Protein AF-0000000081622522 (afdb_homodimer)

Nearest PDB structures (foldseek):
  2bnl-assembly2_C  TM=1.756E-01  e=3.229E+00  Bacillus subtilis

Structure (mmCIF, N/CA/C/O backbone):
data_AF-0000000081622522-model_v1
#
loop_
_entity.id
_entity.type
_entity.pdbx_description
1 polymer 'Basic helix-loop-helix transcription factor scleraxis'
#
loop_
_atom_site.group_PDB
_atom_site.id
_atom_site.type_symbol
_atom_site.label_atom_id
_atom_site.label_alt_id
_atom_site.label_comp_id
_atom_site.label_asym_id
_atom_site.label_entity_id
_atom_site.label_seq_id
_atom_site.pdbx_PDB_ins_code
_atom_site.Cartn_x
_atom_site.Cartn_y
_atom_site.Cartn_z
_atom_site.occupancy
_atom_site.B_iso_or_equiv
_atom_site.auth_seq_id
_atom_site.auth_comp_id
_atom_site.auth_asym_id
_atom_site.aut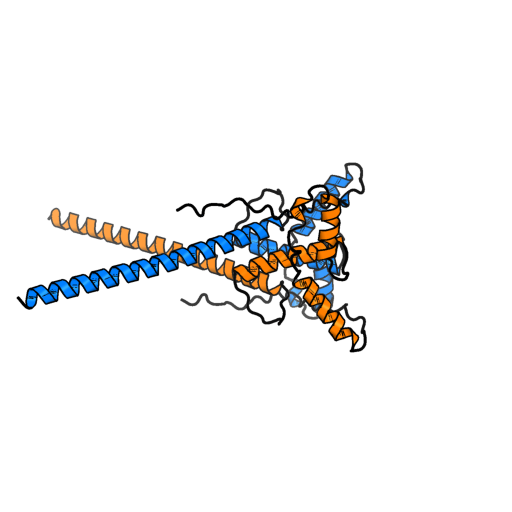h_atom_id
_atom_site.pdbx_PDB_model_num
ATOM 1 N N . MET A 1 1 ? 9.695 68.188 4.008 1 68.06 1 MET A N 1
ATOM 2 C CA . MET A 1 1 ? 9.398 67.5 2.748 1 68.06 1 MET A CA 1
ATOM 3 C C . MET A 1 1 ? 10.039 66.125 2.705 1 68.06 1 MET A C 1
ATOM 5 O O . MET A 1 1 ? 9.43 65.188 2.229 1 68.06 1 MET A O 1
ATOM 9 N N . ASN A 1 2 ? 11.258 65.938 3.355 1 81.62 2 ASN A N 1
ATOM 10 C CA . ASN A 1 2 ? 12.062 64.75 3.266 1 81.62 2 ASN A CA 1
ATOM 11 C C . ASN A 1 2 ? 11.516 63.625 4.168 1 81.62 2 ASN A C 1
ATOM 13 O O . ASN A 1 2 ? 11.586 62.438 3.824 1 81.62 2 ASN A O 1
ATOM 17 N N . THR A 1 3 ? 10.734 64.125 5.164 1 88.62 3 THR A N 1
ATOM 18 C CA . THR A 1 3 ? 10.234 63.125 6.125 1 88.62 3 THR A CA 1
ATOM 19 C C . THR A 1 3 ? 9.023 62.375 5.566 1 88.62 3 THR A C 1
ATOM 21 O O . THR A 1 3 ? 8.867 61.188 5.785 1 88.62 3 THR A O 1
ATOM 24 N N . ARG A 1 4 ? 8.273 63.188 4.875 1 87.88 4 ARG A N 1
ATOM 25 C CA . ARG A 1 4 ? 7.062 62.594 4.305 1 87.88 4 ARG A CA 1
ATOM 26 C C . ARG A 1 4 ? 7.406 61.594 3.201 1 87.88 4 ARG A C 1
ATOM 28 O O . ARG A 1 4 ? 6.758 60.562 3.074 1 87.88 4 ARG A O 1
ATOM 35 N N . LYS A 1 5 ? 8.383 61.906 2.473 1 85.5 5 LYS A N 1
ATOM 36 C CA . LYS A 1 5 ? 8.789 61.031 1.36 1 85.5 5 LYS A CA 1
ATOM 37 C C . LYS A 1 5 ? 9.375 59.719 1.863 1 85.5 5 LYS A C 1
ATOM 39 O O . LYS A 1 5 ? 9.125 58.656 1.279 1 85.5 5 LYS A O 1
ATOM 44 N N . LYS A 1 6 ? 10.016 59.75 3.031 1 87.69 6 LYS A N 1
ATOM 45 C CA . LYS A 1 6 ? 10.633 58.562 3.602 1 87.69 6 LYS A CA 1
ATOM 46 C C . LYS A 1 6 ? 9.578 57.594 4.176 1 87.69 6 LYS A C 1
ATOM 48 O O . LYS A 1 6 ? 9.68 56.375 4.023 1 87.69 6 LYS A O 1
ATOM 53 N N . GLU A 1 7 ? 8.539 58.188 4.711 1 89.25 7 GLU A N 1
ATOM 54 C CA . GLU A 1 7 ? 7.445 57.406 5.289 1 89.25 7 GLU A CA 1
ATOM 55 C C . GLU A 1 7 ? 6.668 56.688 4.207 1 89.25 7 GLU A C 1
ATOM 57 O O . GLU A 1 7 ? 6.289 55.5 4.395 1 89.25 7 GLU A O 1
ATOM 62 N N . GLU A 1 8 ? 6.539 57.344 3.086 1 87.62 8 GLU A N 1
ATOM 63 C CA . GLU A 1 8 ? 5.812 56.75 1.964 1 87.62 8 GLU A CA 1
ATOM 64 C C . GLU A 1 8 ? 6.59 55.594 1.355 1 87.62 8 GLU A C 1
ATOM 66 O O . GLU A 1 8 ? 6.004 54.562 0.984 1 87.62 8 GLU A O 1
ATOM 71 N N . SER A 1 9 ? 7.887 55.75 1.38 1 86.88 9 SER A N 1
ATOM 72 C CA . SER A 1 9 ? 8.75 54.719 0.814 1 86.88 9 SER A CA 1
ATOM 73 C C . SER A 1 9 ? 8.75 53.469 1.683 1 86.88 9 SER A C 1
ATOM 75 O O . SER A 1 9 ? 8.695 52.344 1.168 1 86.88 9 SER A O 1
ATOM 77 N N . ASN A 1 10 ? 8.727 53.719 2.947 1 88 10 ASN A N 1
ATOM 78 C CA . ASN A 1 10 ? 8.711 52.594 3.887 1 88 10 ASN A CA 1
ATOM 79 C C . ASN A 1 10 ? 7.395 51.812 3.828 1 88 10 ASN A C 1
ATOM 81 O O . ASN A 1 10 ? 7.387 50.594 3.904 1 88 10 ASN A O 1
ATOM 85 N N . LYS A 1 11 ? 6.395 52.625 3.678 1 89.62 11 LYS A N 1
ATOM 86 C CA . LYS A 1 11 ? 5.078 52 3.572 1 89.62 11 LYS A CA 1
ATOM 87 C C . LYS A 1 11 ? 4.973 51.156 2.311 1 89.62 11 LYS A C 1
ATOM 89 O O . LYS A 1 11 ? 4.391 50.062 2.336 1 89.62 11 LYS A O 1
ATOM 94 N N . GLN A 1 12 ? 5.535 51.719 1.227 1 88.94 12 GLN A N 1
ATOM 95 C CA . GLN A 1 12 ? 5.512 50.969 -0.041 1 88.94 12 GLN A CA 1
ATOM 96 C C . GLN A 1 12 ? 6.309 49.688 0.05 1 88.94 12 GLN A C 1
ATOM 98 O O . GLN A 1 12 ? 5.891 48.656 -0.483 1 88.94 12 GLN A O 1
ATOM 103 N N . ARG A 1 13 ? 7.395 49.719 0.844 1 89.81 13 ARG A N 1
ATOM 104 C CA . ARG A 1 13 ? 8.227 48.531 1.015 1 89.81 13 ARG A CA 1
ATOM 105 C C . ARG A 1 13 ? 7.535 47.469 1.882 1 89.81 13 ARG A C 1
ATOM 107 O O . ARG A 1 13 ? 7.594 46.281 1.594 1 89.81 13 ARG A O 1
ATOM 114 N N . TYR A 1 14 ? 6.883 48.031 2.869 1 89.44 14 TYR A N 1
ATOM 115 C CA . TYR A 1 14 ? 6.141 47.156 3.764 1 89.44 14 TYR A CA 1
ATOM 116 C C . TYR A 1 14 ? 5.031 46.406 3.016 1 89.44 14 TYR A C 1
ATOM 118 O O . TYR A 1 14 ? 4.844 45.219 3.186 1 89.44 14 TYR A O 1
ATOM 126 N N . GLN A 1 15 ? 4.371 47.219 2.191 1 87.81 15 GLN A N 1
ATOM 127 C CA . GLN A 1 15 ? 3.287 46.656 1.403 1 87.81 15 GLN A CA 1
ATOM 128 C C . GLN A 1 15 ? 3.818 45.656 0.377 1 87.81 15 GLN A C 1
ATOM 130 O O . GLN A 1 15 ? 3.203 44.594 0.137 1 87.81 15 GLN A O 1
ATOM 135 N N . ALA A 1 16 ? 4.945 45.969 -0.149 1 88.75 16 ALA A N 1
ATOM 136 C CA . ALA A 1 16 ? 5.574 45.062 -1.125 1 88.75 16 ALA A CA 1
ATOM 137 C C . ALA A 1 16 ? 6.023 43.781 -0.472 1 88.75 16 ALA A C 1
ATOM 139 O O . ALA A 1 16 ? 5.824 42.688 -1.031 1 88.75 16 ALA A O 1
ATOM 140 N N . ASN A 1 17 ? 6.527 43.875 0.688 1 86.56 17 ASN A N 1
ATOM 141 C CA . ASN A 1 17 ? 6.973 42.688 1.438 1 86.56 17 ASN A CA 1
ATOM 142 C C . ASN A 1 17 ? 5.797 41.844 1.87 1 86.56 17 ASN A C 1
ATOM 144 O O . ASN A 1 17 ? 5.879 40.594 1.836 1 86.56 17 ASN A O 1
ATOM 148 N N . ALA A 1 18 ? 4.734 42.562 2.211 1 88.12 18 ALA A N 1
ATOM 149 C CA . ALA A 1 18 ? 3.516 41.875 2.615 1 88.12 18 ALA A CA 1
ATOM 150 C C . ALA A 1 18 ? 2.918 41.094 1.447 1 88.12 18 ALA A C 1
ATOM 152 O O . ALA A 1 18 ? 2.473 39.938 1.615 1 88.12 18 ALA A O 1
ATOM 153 N N . ARG A 1 19 ? 2.926 41.625 0.299 1 85.38 19 ARG A N 1
ATOM 154 C CA . ARG A 1 19 ? 2.408 40.969 -0.902 1 85.38 19 ARG A CA 1
ATOM 155 C C . ARG A 1 19 ? 3.26 39.781 -1.286 1 85.38 19 ARG A C 1
ATOM 157 O O . ARG A 1 19 ? 2.73 38.75 -1.708 1 85.38 19 ARG A O 1
ATOM 164 N N . GLU A 1 20 ? 4.594 39.875 -1.143 1 86.94 20 GLU A N 1
ATOM 165 C CA . GLU A 1 20 ? 5.496 38.781 -1.455 1 86.94 20 GLU A CA 1
ATOM 166 C C . GLU A 1 20 ? 5.305 37.625 -0.486 1 86.94 20 GLU A C 1
ATOM 168 O O . GLU A 1 20 ? 5.324 36.438 -0.893 1 86.94 20 GLU A O 1
ATOM 173 N N . ARG A 1 21 ? 5.121 37.969 0.828 1 86.94 21 ARG A N 1
ATOM 174 C CA . ARG A 1 21 ? 4.871 36.938 1.833 1 86.94 21 ARG A CA 1
ATOM 175 C C . ARG A 1 21 ? 3.564 36.188 1.55 1 86.94 21 ARG A C 1
ATOM 177 O O . ARG A 1 21 ? 3.496 34.969 1.677 1 86.94 21 ARG A O 1
ATOM 184 N N . ASP A 1 22 ? 2.627 36.938 1.185 1 87.31 22 ASP A N 1
ATOM 185 C CA . ASP A 1 22 ? 1.326 36.344 0.857 1 87.31 22 ASP A CA 1
ATOM 186 C C . ASP A 1 22 ? 1.422 35.438 -0.367 1 87.31 22 ASP A C 1
ATOM 188 O O . ASP A 1 22 ? 0.801 34.375 -0.406 1 87.31 22 ASP A O 1
ATOM 192 N N . ARG A 1 23 ? 2.18 35.875 -1.309 1 85.75 23 ARG A N 1
ATOM 193 C CA . ARG A 1 23 ? 2.352 35.062 -2.525 1 85.75 23 ARG A CA 1
ATOM 194 C C . ARG A 1 23 ? 3.061 33.75 -2.23 1 85.75 23 ARG A C 1
ATOM 196 O O . ARG A 1 23 ? 2.664 32.719 -2.734 1 85.75 23 ARG A O 1
ATOM 203 N N . THR A 1 24 ? 4.066 33.875 -1.464 1 87.12 24 THR A N 1
ATOM 204 C CA . THR A 1 24 ? 4.828 32.688 -1.118 1 87.12 24 THR A CA 1
ATOM 205 C C . THR A 1 24 ? 3.977 31.719 -0.308 1 87.12 24 THR A C 1
ATOM 207 O O . THR A 1 24 ? 4.047 30.516 -0.512 1 87.12 24 THR A O 1
ATOM 210 N N . HIS A 1 25 ? 3.215 32.312 0.514 1 87.12 25 HIS A N 1
ATOM 211 C CA . HIS A 1 25 ? 2.346 31.5 1.344 1 87.12 25 HIS A CA 1
ATOM 212 C C . HIS A 1 25 ? 1.297 30.781 0.5 1 87.12 25 HIS A C 1
ATOM 214 O O . HIS A 1 25 ? 0.993 29.609 0.743 1 87.12 25 HIS A O 1
ATOM 220 N N . ARG A 1 26 ? 0.783 31.516 -0.362 1 83.19 26 ARG A N 1
ATOM 221 C CA . ARG A 1 26 ? -0.241 30.938 -1.229 1 83.19 26 ARG A CA 1
ATOM 222 C C . ARG A 1 26 ? 0.335 29.828 -2.09 1 83.19 26 ARG A C 1
ATOM 224 O O . ARG A 1 26 ? -0.311 28.797 -2.293 1 83.19 26 ARG A O 1
ATOM 231 N N . PHE A 1 27 ? 1.473 30.078 -2.537 1 85.94 27 PHE A N 1
ATOM 232 C CA . PHE A 1 27 ? 2.131 29.078 -3.369 1 85.94 27 PHE A CA 1
ATOM 233 C C . PHE A 1 27 ? 2.424 27.812 -2.568 1 85.94 27 PHE A C 1
ATOM 235 O O . PHE A 1 27 ? 2.23 26.703 -3.062 1 85.94 27 PHE A O 1
ATOM 242 N N . THR A 1 28 ? 2.828 27.984 -1.397 1 85.69 28 THR A N 1
ATOM 243 C CA . THR A 1 28 ? 3.139 26.844 -0.536 1 85.69 28 THR A CA 1
ATOM 244 C C . THR A 1 28 ? 1.874 26.062 -0.196 1 85.69 28 THR A C 1
ATOM 246 O O . THR A 1 28 ? 1.896 24.828 -0.137 1 85.69 28 THR A O 1
ATOM 249 N N . ILE A 1 29 ? 0.864 26.719 -0.053 1 86 29 ILE A N 1
ATOM 250 C CA . ILE A 1 29 ? -0.41 26.094 0.292 1 86 29 ILE A CA 1
ATOM 251 C C . ILE A 1 29 ? -0.931 25.297 -0.897 1 86 29 ILE A C 1
ATOM 253 O O . ILE A 1 29 ? -1.41 24.172 -0.733 1 86 29 ILE A O 1
ATOM 257 N N . GLN A 1 30 ? -0.798 25.984 -1.969 1 86 30 GLN A N 1
ATOM 258 C CA . GLN A 1 30 ? -1.267 25.312 -3.178 1 86 30 GLN A CA 1
ATOM 259 C C . GLN A 1 30 ? -0.467 24.047 -3.449 1 86 30 GLN A C 1
ATOM 261 O O . GLN A 1 30 ? -1.027 23.031 -3.871 1 86 30 GLN A O 1
ATOM 266 N N . GLU A 1 31 ? 0.806 24.109 -3.326 1 82.69 31 GLU A N 1
ATOM 267 C CA . GLU A 1 31 ? 1.666 22.938 -3.512 1 82.69 31 GLU A CA 1
ATOM 268 C C . GLU A 1 31 ? 1.317 21.828 -2.518 1 82.69 31 GLU A C 1
ATOM 270 O O . GLU A 1 31 ? 1.269 20.656 -2.881 1 82.69 31 GLU A O 1
ATOM 275 N N . LYS A 1 32 ? 1.122 22.297 -1.357 1 82.81 32 LYS A N 1
ATOM 276 C CA . LYS A 1 32 ? 0.782 21.328 -0.323 1 82.81 32 LYS A CA 1
ATOM 277 C C . LYS A 1 32 ? -0.564 20.672 -0.609 1 82.81 32 LYS A C 1
ATOM 279 O O . LYS A 1 32 ? -0.73 19.469 -0.395 1 82.81 32 LYS A O 1
ATOM 284 N N . GLN A 1 33 ? -1.435 21.531 -1.089 1 82.94 33 GLN A N 1
ATOM 285 C CA . GLN A 1 33 ? -2.756 21 -1.422 1 82.94 33 GLN A CA 1
ATOM 286 C C . GLN A 1 33 ? -2.68 20.016 -2.588 1 82.94 33 GLN A C 1
ATOM 288 O O . GLN A 1 33 ? -3.365 19 -2.59 1 82.94 33 GLN A O 1
ATOM 293 N N . SER A 1 34 ? -1.909 20.359 -3.496 1 83.81 34 SER A N 1
ATOM 294 C CA . SER A 1 34 ? -1.721 19.5 -4.652 1 83.81 34 SER A CA 1
ATOM 295 C C . SER A 1 34 ? -1.076 18.172 -4.25 1 83.81 34 SER A C 1
ATOM 297 O O . SER A 1 34 ? -1.491 17.109 -4.707 1 83.81 34 SER A O 1
ATOM 299 N N . SER A 1 35 ? -0.118 18.266 -3.469 1 80.69 35 SER A N 1
ATOM 300 C CA . SER A 1 35 ? 0.565 17.062 -2.988 1 80.69 35 SER A CA 1
ATOM 301 C C . SER A 1 35 ? -0.382 16.172 -2.203 1 80.69 35 SER A C 1
ATOM 303 O O . SER A 1 35 ? -0.39 14.945 -2.396 1 80.69 35 SER A O 1
ATOM 305 N N . LEU A 1 36 ? -1.108 16.875 -1.378 1 83.38 36 LEU A N 1
ATOM 306 C CA . LEU A 1 36 ? -2.064 16.125 -0.572 1 83.38 36 LEU A CA 1
ATOM 307 C C . LEU A 1 36 ? -3.096 15.438 -1.457 1 83.38 36 LEU A C 1
ATOM 309 O O . LEU A 1 36 ? -3.494 14.297 -1.183 1 83.38 36 LEU A O 1
ATOM 313 N N . CYS A 1 37 ? -3.502 16.172 -2.5 1 85.88 37 CYS A N 1
ATOM 314 C CA . CYS A 1 37 ? -4.477 15.586 -3.414 1 85.88 37 CYS A CA 1
ATOM 315 C C . CYS A 1 37 ? -3.9 14.359 -4.117 1 85.88 37 CYS A C 1
ATOM 317 O O . CYS A 1 37 ? -4.59 13.359 -4.289 1 85.88 37 CYS A O 1
ATOM 319 N N . SER A 1 38 ? -2.717 14.484 -4.43 1 90.75 38 SER A N 1
ATOM 320 C CA . SER A 1 38 ? -2.064 13.367 -5.109 1 90.75 38 SER A CA 1
ATOM 321 C C . SER A 1 38 ? -1.935 12.164 -4.188 1 90.75 38 SER A C 1
ATOM 323 O O . SER A 1 38 ? -2.15 11.023 -4.609 1 90.75 38 SER A O 1
ATOM 325 N N . VAL A 1 39 ? -1.622 12.438 -2.943 1 93.94 39 VAL A N 1
ATOM 326 C CA . VAL A 1 39 ? -1.455 11.359 -1.974 1 93.94 39 VAL A CA 1
ATOM 327 C C . VAL A 1 39 ? -2.801 10.688 -1.711 1 93.94 39 VAL A C 1
ATOM 329 O O . VAL A 1 39 ? -2.889 9.461 -1.659 1 93.94 39 VAL A O 1
ATOM 332 N N . ASN A 1 40 ? -3.826 11.492 -1.634 1 92.88 40 ASN A N 1
ATOM 333 C CA . ASN A 1 40 ? -5.164 10.961 -1.411 1 92.88 40 ASN A CA 1
ATOM 334 C C . ASN A 1 40 ? -5.637 10.125 -2.596 1 92.88 40 ASN A C 1
ATOM 336 O O . ASN A 1 40 ? -6.297 9.094 -2.414 1 92.88 40 ASN A O 1
ATOM 340 N N . THR A 1 41 ? -5.305 10.648 -3.725 1 94.88 41 THR A N 1
ATOM 341 C CA . THR A 1 41 ? -5.625 9.883 -4.926 1 94.88 41 THR A CA 1
ATOM 342 C C . THR A 1 41 ? -4.883 8.547 -4.922 1 94.88 41 THR A C 1
ATOM 344 O O . THR A 1 41 ? -5.453 7.516 -5.289 1 94.88 41 THR A O 1
ATOM 347 N N . ALA A 1 42 ? -3.674 8.656 -4.48 1 95.81 42 ALA A N 1
ATOM 348 C CA . ALA A 1 42 ? -2.875 7.434 -4.434 1 95.81 42 ALA A CA 1
ATOM 349 C C . ALA A 1 42 ? -3.42 6.461 -3.391 1 95.81 42 ALA A C 1
ATOM 351 O O . ALA A 1 42 ? -3.443 5.25 -3.613 1 95.81 42 ALA A O 1
ATOM 352 N N . PHE A 1 43 ? -3.906 6.957 -2.322 1 96.56 43 PHE A N 1
ATOM 353 C CA . PHE A 1 43 ? -4.559 6.129 -1.315 1 96.56 43 PHE A CA 1
ATOM 354 C C . PHE A 1 43 ? -5.816 5.477 -1.88 1 96.56 43 PHE A C 1
ATOM 356 O O . PHE A 1 43 ? -6.07 4.297 -1.646 1 96.56 43 PHE A O 1
ATOM 363 N N . SER A 1 44 ? -6.562 6.242 -2.553 1 95.56 44 SER A N 1
ATOM 364 C CA . SER A 1 44 ? -7.797 5.734 -3.137 1 95.56 44 SER A CA 1
ATOM 365 C C . SER A 1 44 ? -7.52 4.617 -4.137 1 95.56 44 SER A C 1
ATOM 367 O O . SER A 1 44 ? -8.211 3.598 -4.148 1 95.56 44 SER A O 1
ATOM 369 N N . ALA A 1 45 ? -6.512 4.82 -4.957 1 94.75 45 ALA A N 1
ATOM 370 C CA . ALA A 1 45 ? -6.117 3.799 -5.926 1 94.75 45 ALA A CA 1
ATOM 371 C C . ALA A 1 45 ? -5.695 2.512 -5.223 1 94.75 45 ALA A C 1
ATOM 373 O O . ALA A 1 45 ? -6.082 1.415 -5.633 1 94.75 45 ALA A O 1
ATOM 374 N N . LEU A 1 46 ? -4.934 2.645 -4.164 1 96.75 46 LEU A N 1
ATOM 375 C CA . LEU A 1 46 ? -4.473 1.485 -3.41 1 96.75 46 LEU A CA 1
ATOM 376 C C . LEU A 1 46 ? -5.645 0.744 -2.779 1 96.75 46 LEU A C 1
ATOM 378 O O . LEU A 1 46 ? -5.672 -0.489 -2.764 1 96.75 46 LEU A O 1
ATOM 382 N N . ARG A 1 47 ? -6.609 1.454 -2.342 1 96.31 47 ARG A N 1
ATOM 383 C CA . ARG A 1 47 ? -7.777 0.888 -1.673 1 96.31 47 ARG A CA 1
ATOM 384 C C . ARG A 1 47 ? -8.586 0.013 -2.627 1 96.31 47 ARG A C 1
ATOM 386 O O . ARG A 1 47 ? -9.195 -0.972 -2.207 1 96.31 47 ARG A O 1
ATOM 393 N N . THR A 1 48 ? -8.586 0.347 -3.805 1 94.81 48 THR A N 1
ATOM 394 C CA . THR A 1 48 ? -9.383 -0.391 -4.777 1 94.81 48 THR A CA 1
ATOM 395 C C . THR A 1 48 ? -8.766 -1.76 -5.055 1 94.81 48 THR A C 1
ATOM 397 O O . THR A 1 48 ? -9.445 -2.662 -5.551 1 94.81 48 THR A O 1
ATOM 400 N N . LEU A 1 49 ? -7.52 -1.971 -4.73 1 95.25 49 LEU A N 1
ATOM 401 C CA . LEU A 1 49 ? -6.809 -3.203 -5.055 1 95.25 49 LEU A CA 1
ATOM 402 C C . LEU A 1 49 ? -6.895 -4.199 -3.904 1 95.25 49 LEU A C 1
ATOM 404 O O . LEU A 1 49 ? -6.59 -5.383 -4.078 1 95.25 49 LEU A O 1
ATOM 408 N N . ILE A 1 50 ? -7.266 -3.734 -2.723 1 95.19 50 ILE A N 1
ATOM 409 C CA . ILE A 1 50 ? -7.285 -4.566 -1.524 1 95.19 50 ILE A CA 1
ATOM 410 C C . ILE A 1 50 ? -8.68 -5.156 -1.328 1 95.19 50 ILE A C 1
ATOM 412 O O . ILE A 1 50 ? -9.656 -4.422 -1.15 1 95.19 50 ILE A O 1
ATOM 416 N N . PRO A 1 51 ? -8.742 -6.438 -1.299 1 93.12 51 PRO A N 1
ATOM 417 C CA . PRO A 1 51 ? -10.047 -7.031 -1.02 1 93.12 51 PRO A CA 1
ATOM 418 C C . PRO A 1 51 ? -10.516 -6.781 0.413 1 93.12 51 PRO A C 1
ATOM 420 O O . PRO A 1 51 ? -9.727 -6.891 1.353 1 93.12 51 PRO A O 1
ATOM 423 N N . THR A 1 52 ? -11.656 -6.359 0.481 1 90.56 52 THR A N 1
ATOM 424 C CA . THR A 1 52 ? -12.234 -6.133 1.8 1 90.56 52 THR A CA 1
ATOM 425 C C . THR A 1 52 ? -13.578 -6.852 1.93 1 90.56 52 THR A C 1
ATOM 427 O O . THR A 1 52 ? -14.219 -7.164 0.925 1 90.56 52 THR A O 1
ATOM 430 N N . GLU A 1 53 ? -13.977 -7.246 3.133 1 84.38 53 GLU A N 1
ATOM 431 C CA . GLU A 1 53 ? -15.266 -7.855 3.438 1 84.38 53 GLU A CA 1
ATOM 432 C C . GLU A 1 53 ? -15.977 -7.109 4.566 1 84.38 53 GLU A C 1
ATOM 434 O O . GLU A 1 53 ? -15.508 -7.113 5.707 1 84.38 53 GLU A O 1
ATOM 439 N N . PRO A 1 54 ? -17.094 -6.406 4.277 1 85.75 54 PRO A N 1
ATOM 440 C CA . PRO A 1 54 ? -17.766 -6.297 2.975 1 85.75 54 PRO A CA 1
ATOM 441 C C . PRO A 1 54 ? -16.953 -5.477 1.971 1 85.75 54 PRO A C 1
ATOM 443 O O . PRO A 1 54 ? -16.062 -4.723 2.363 1 85.75 54 PRO A O 1
ATOM 446 N N . ALA A 1 55 ? -17.297 -5.652 0.697 1 85.75 55 ALA A N 1
ATOM 447 C CA . ALA A 1 55 ? -16.531 -5.059 -0.399 1 85.75 55 ALA A CA 1
ATOM 448 C C . ALA A 1 55 ? -16.578 -3.535 -0.338 1 85.75 55 ALA A C 1
ATOM 450 O O . ALA A 1 55 ? -15.672 -2.859 -0.837 1 85.75 55 ALA A O 1
ATOM 451 N N . ASP A 1 56 ? -17.547 -2.906 0.335 1 87.5 56 ASP A N 1
ATOM 452 C CA . ASP A 1 56 ? -17.703 -1.455 0.365 1 87.5 56 ASP A CA 1
ATOM 453 C C . ASP A 1 56 ? -17.172 -0.869 1.671 1 87.5 56 ASP A C 1
ATOM 455 O O . ASP A 1 56 ? -17.438 0.292 1.99 1 87.5 56 ASP A O 1
ATOM 459 N N . ARG A 1 57 ? -16.438 -1.619 2.326 1 88.69 57 ARG A N 1
ATOM 460 C CA . ARG A 1 57 ? -15.891 -1.146 3.598 1 88.69 57 ARG A CA 1
ATOM 461 C C . ARG A 1 57 ? -14.945 0.028 3.387 1 88.69 57 ARG A C 1
ATOM 463 O O . ARG A 1 57 ? -14.047 -0.037 2.547 1 88.69 57 ARG A O 1
ATOM 470 N N . LYS A 1 58 ? -15.172 1.078 4.105 1 90.75 58 LYS A N 1
ATOM 471 C CA . LYS A 1 58 ? -14.281 2.232 4.062 1 90.75 58 LYS A CA 1
ATOM 472 C C . LYS A 1 58 ? -13.062 2.021 4.953 1 90.75 58 LYS A C 1
ATOM 474 O O . LYS A 1 58 ? -13.188 1.549 6.086 1 90.75 58 LYS A O 1
ATOM 479 N N . LEU A 1 59 ? -11.867 2.32 4.434 1 93.69 5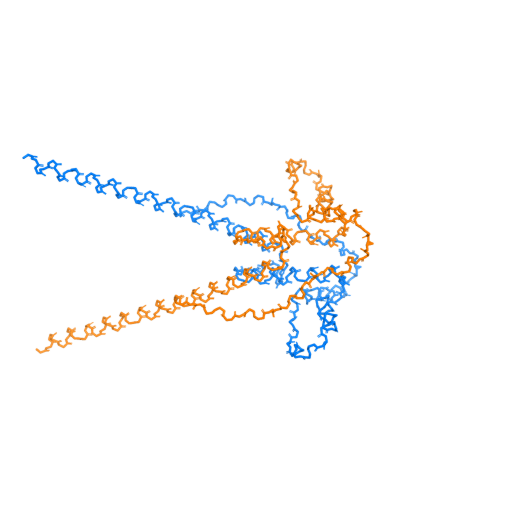9 LEU A N 1
ATOM 480 C CA . LEU A 1 59 ? -10.617 2.131 5.16 1 93.69 59 LEU A CA 1
ATOM 481 C C . LEU A 1 59 ? -9.961 3.471 5.473 1 93.69 59 LEU A C 1
ATOM 483 O O . LEU A 1 59 ? -9.977 4.383 4.645 1 93.69 59 LEU A O 1
ATOM 487 N N . SER A 1 60 ? -9.484 3.566 6.734 1 93.31 60 SER A N 1
ATOM 488 C CA . SER A 1 60 ? -8.633 4.707 7.062 1 93.31 60 SER A CA 1
ATOM 489 C C . SER A 1 60 ? -7.27 4.59 6.387 1 93.31 60 SER A C 1
ATOM 491 O O . SER A 1 60 ? -6.949 3.557 5.797 1 93.31 60 SER A O 1
ATOM 493 N N . LYS A 1 61 ? -6.547 5.742 6.512 1 94.81 61 LYS A N 1
ATOM 494 C CA . LYS A 1 61 ? -5.227 5.742 5.891 1 94.81 61 LYS A CA 1
ATOM 495 C C . LYS A 1 61 ? -4.324 4.676 6.508 1 94.81 61 LYS A C 1
ATOM 497 O O . LYS A 1 61 ? -3.658 3.928 5.789 1 94.81 61 LYS A O 1
ATOM 502 N N . ILE A 1 62 ? -4.336 4.652 7.809 1 94.06 62 ILE A N 1
ATOM 503 C CA . ILE A 1 62 ? -3.486 3.691 8.508 1 94.06 62 ILE A CA 1
ATOM 504 C C . ILE A 1 62 ? -3.975 2.271 8.219 1 94.06 62 ILE A C 1
ATOM 506 O O . ILE A 1 62 ? -3.168 1.354 8.055 1 94.06 62 ILE A O 1
ATOM 510 N N . GLU A 1 63 ? -5.324 2.127 8.219 1 94.69 63 GLU A N 1
ATOM 511 C CA . GLU A 1 63 ? -5.895 0.821 7.898 1 94.69 63 GLU A CA 1
ATOM 512 C C . GLU A 1 63 ? -5.516 0.383 6.488 1 94.69 63 GLU A C 1
ATOM 514 O O . GLU A 1 63 ? -5.184 -0.783 6.262 1 94.69 63 GLU A O 1
ATOM 519 N N . THR A 1 64 ? -5.547 1.292 5.547 1 97.12 64 THR A N 1
ATOM 520 C CA . THR A 1 64 ? -5.188 1.005 4.164 1 97.12 64 THR A CA 1
ATOM 521 C C . THR A 1 64 ? -3.744 0.513 4.07 1 97.12 64 THR A C 1
ATOM 523 O O . THR A 1 64 ? -3.463 -0.482 3.4 1 97.12 64 THR A O 1
ATOM 526 N N . LEU A 1 65 ? -2.889 1.128 4.781 1 97.38 65 LEU A N 1
ATOM 527 C CA . LEU A 1 65 ? -1.471 0.785 4.766 1 97.38 65 LEU A CA 1
ATOM 528 C C . LEU A 1 65 ? -1.237 -0.592 5.379 1 97.38 65 LEU A C 1
ATOM 530 O O . LEU A 1 65 ? -0.504 -1.409 4.816 1 97.38 65 LEU A O 1
ATOM 534 N N . ARG A 1 66 ? -1.844 -0.845 6.461 1 95.38 66 ARG A N 1
ATOM 535 C CA . ARG A 1 66 ? -1.682 -2.109 7.172 1 95.38 66 ARG A CA 1
ATOM 536 C C . ARG A 1 66 ? -2.277 -3.266 6.375 1 95.38 66 ARG A C 1
ATOM 538 O O . ARG A 1 66 ? -1.667 -4.332 6.27 1 95.38 66 ARG A O 1
ATOM 545 N N . LEU A 1 67 ? -3.439 -3.031 5.797 1 96.19 67 LEU A N 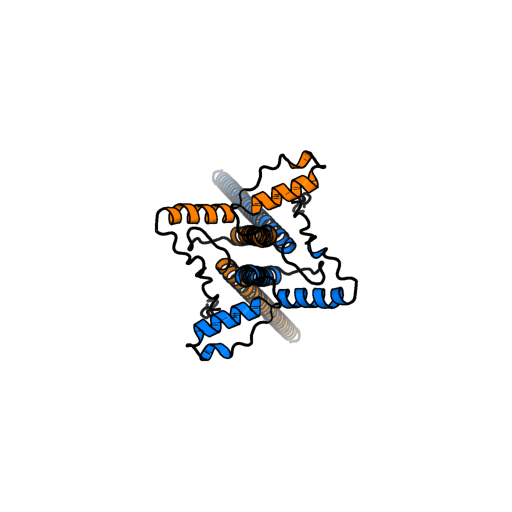1
ATOM 546 C CA . LEU A 1 67 ? -4.082 -4.062 4.988 1 96.19 67 LEU A CA 1
ATOM 547 C C . LEU A 1 67 ? -3.283 -4.332 3.719 1 96.19 67 LEU A C 1
ATOM 549 O O . LEU A 1 67 ? -3.176 -5.48 3.279 1 96.19 67 LEU A O 1
ATOM 553 N N . ALA A 1 68 ? -2.77 -3.199 3.168 1 97.25 68 ALA A N 1
ATOM 554 C CA . ALA A 1 68 ? -1.939 -3.365 1.978 1 97.25 68 ALA A CA 1
ATOM 555 C C . ALA A 1 68 ? -0.73 -4.25 2.271 1 97.25 68 ALA A C 1
ATOM 557 O O . ALA A 1 68 ? -0.399 -5.141 1.483 1 97.25 68 ALA A O 1
ATOM 558 N N . SER A 1 69 ? -0.093 -3.998 3.4 1 95.75 69 SER A N 1
ATOM 559 C CA . SER A 1 69 ? 1.047 -4.809 3.814 1 95.75 69 SER A CA 1
ATOM 560 C C . SER A 1 69 ? 0.651 -6.273 3.986 1 95.75 69 SER A C 1
ATOM 562 O O . SER A 1 69 ? 1.338 -7.168 3.494 1 95.75 69 SER A O 1
ATOM 564 N N . SER A 1 70 ? -0.458 -6.473 4.621 1 94.94 70 SER A N 1
ATOM 565 C CA . SER A 1 70 ? -0.951 -7.824 4.859 1 94.94 70 SER A CA 1
ATOM 566 C C . SER A 1 70 ? -1.318 -8.516 3.551 1 94.94 70 SER A C 1
ATOM 568 O O . SER A 1 70 ? -1.061 -9.711 3.381 1 94.94 70 SER A O 1
ATOM 570 N N . TYR A 1 71 ? -1.886 -7.77 2.674 1 96.06 71 TYR A N 1
ATOM 571 C CA . TYR A 1 71 ? -2.305 -8.32 1.391 1 96.06 71 TYR A CA 1
ATOM 572 C C . TYR A 1 71 ? -1.099 -8.703 0.542 1 96.06 71 TYR A C 1
ATOM 574 O O . TYR A 1 71 ? -1.085 -9.766 -0.088 1 96.06 71 TYR A O 1
ATOM 582 N N . ILE A 1 72 ? -0.133 -7.844 0.518 1 96.38 72 ILE A N 1
ATOM 583 C CA . ILE A 1 72 ? 1.086 -8.141 -0.228 1 96.38 72 ILE A CA 1
ATOM 584 C C . ILE A 1 72 ? 1.733 -9.406 0.324 1 96.38 72 ILE A C 1
ATOM 586 O O . ILE A 1 72 ? 2.156 -10.281 -0.438 1 96.38 72 ILE A O 1
ATOM 590 N N . SER A 1 73 ? 1.771 -9.523 1.665 1 94.19 73 SER A N 1
ATOM 591 C CA . SER A 1 73 ? 2.318 -10.719 2.301 1 94.19 73 SER A CA 1
ATOM 592 C C . SER A 1 73 ? 1.515 -11.961 1.927 1 94.19 73 SER A C 1
ATOM 594 O O . SER A 1 73 ? 2.086 -13.031 1.689 1 94.19 73 SER A O 1
ATOM 596 N N . HIS A 1 74 ? 0.256 -11.812 1.848 1 93 74 HIS A N 1
ATOM 597 C CA . HIS A 1 74 ? -0.626 -12.914 1.478 1 93 74 HIS A CA 1
ATOM 598 C C . HIS A 1 74 ? -0.382 -13.352 0.039 1 93 74 HIS A C 1
ATOM 600 O O . HIS A 1 74 ? -0.261 -14.555 -0.235 1 93 74 HIS A O 1
ATOM 606 N N . LEU A 1 75 ? -0.363 -12.375 -0.837 1 94.06 75 LEU A N 1
ATOM 607 C CA . LEU A 1 75 ? -0.108 -12.68 -2.24 1 94.06 75 LEU A CA 1
ATOM 608 C C . LEU A 1 75 ? 1.233 -13.383 -2.408 1 94.06 75 LEU A C 1
ATOM 610 O O . LEU A 1 75 ? 1.354 -14.312 -3.211 1 94.06 75 LEU A O 1
ATOM 614 N N . GLY A 1 76 ? 2.191 -12.906 -1.65 1 93.06 76 GLY A N 1
ATOM 615 C CA . GLY A 1 76 ? 3.492 -13.555 -1.669 1 93.06 76 GLY A CA 1
ATOM 616 C C . GLY A 1 76 ? 3.441 -15 -1.218 1 93.06 76 GLY A C 1
ATOM 617 O O . GLY A 1 76 ? 4.07 -15.867 -1.827 1 93.06 76 GLY A O 1
ATOM 618 N N . ALA A 1 77 ? 2.703 -15.195 -0.216 1 90.69 77 ALA A N 1
ATOM 619 C CA . ALA A 1 77 ? 2.562 -16.547 0.296 1 90.69 77 ALA A CA 1
ATOM 620 C C . ALA A 1 77 ? 1.892 -17.453 -0.733 1 90.69 77 ALA A C 1
ATOM 622 O O . ALA A 1 77 ? 2.311 -18.609 -0.928 1 90.69 77 ALA A O 1
ATOM 623 N N . VAL A 1 78 ? 0.867 -16.984 -1.344 1 92.75 78 VAL A N 1
ATOM 624 C CA . VAL A 1 78 ? 0.138 -17.75 -2.352 1 92.75 78 VAL A CA 1
ATOM 625 C C . VAL A 1 78 ? 1.067 -18.094 -3.514 1 92.75 78 VAL A C 1
ATOM 627 O O . VAL A 1 78 ? 0.995 -19.188 -4.074 1 92.75 78 VAL A O 1
ATOM 630 N N . LEU A 1 79 ? 1.93 -17.188 -3.857 1 90.88 79 LEU A N 1
ATOM 631 C CA . LEU A 1 79 ? 2.834 -17.375 -4.984 1 90.88 79 LEU A CA 1
ATOM 632 C C . LEU A 1 79 ? 3.889 -18.438 -4.66 1 90.88 79 LEU A C 1
ATOM 634 O O . LEU A 1 79 ? 4.316 -19.188 -5.543 1 90.88 79 LEU A O 1
ATOM 638 N N . VAL A 1 80 ? 4.273 -18.531 -3.406 1 88.56 80 VAL A N 1
ATOM 639 C CA . VAL A 1 80 ? 5.367 -19.406 -3.01 1 88.56 80 VAL A CA 1
ATOM 640 C C . VAL A 1 80 ? 4.824 -20.812 -2.734 1 88.56 80 VAL A C 1
ATOM 642 O O . VAL A 1 80 ? 5.398 -21.812 -3.189 1 88.56 80 VAL A O 1
ATOM 645 N N . VAL A 1 81 ? 3.76 -20.875 -1.997 1 87.69 81 VAL A N 1
ATOM 646 C CA . VAL A 1 81 ? 3.289 -22.172 -1.527 1 87.69 81 VAL A CA 1
ATOM 647 C C . VAL A 1 81 ? 2.111 -22.625 -2.381 1 87.69 81 VAL A C 1
ATOM 649 O O . VAL A 1 81 ? 1.802 -23.828 -2.43 1 87.69 81 VAL A O 1
ATOM 652 N N . GLY A 1 82 ? 1.489 -21.781 -3.111 1 85.62 82 GLY A N 1
ATOM 653 C CA . GLY A 1 82 ? 0.313 -22.109 -3.898 1 85.62 82 GLY A CA 1
ATOM 654 C C . GLY A 1 82 ? -0.985 -21.672 -3.248 1 85.62 82 GLY A C 1
ATOM 655 O O . GLY A 1 82 ? -1 -21.281 -2.078 1 85.62 82 GLY A O 1
ATOM 656 N N . ALA A 1 83 ? -1.99 -21.719 -4.156 1 76.81 83 ALA A N 1
ATOM 657 C CA . ALA A 1 83 ? -3.301 -21.25 -3.703 1 76.81 83 ALA A CA 1
ATOM 658 C C . ALA A 1 83 ? -4.023 -22.344 -2.912 1 76.81 83 ALA A C 1
ATOM 660 O O . ALA A 1 83 ? -5.016 -22.906 -3.379 1 76.81 83 ALA A O 1
ATOM 661 N N . MET A 1 84 ? -3.354 -22.766 -1.811 1 78.81 84 MET A N 1
ATOM 662 C CA . MET A 1 84 ? -3.957 -23.766 -0.923 1 78.81 84 MET A CA 1
ATOM 663 C C . MET A 1 84 ? -4.613 -23.094 0.278 1 78.81 84 MET A C 1
ATOM 665 O O . MET A 1 84 ? -4.637 -21.859 0.369 1 78.81 84 MET A O 1
ATOM 669 N N . ASP A 1 85 ? -5.195 -23.953 1.023 1 79.31 85 ASP A N 1
ATOM 670 C CA . ASP A 1 85 ? -5.82 -23.406 2.223 1 79.31 85 ASP A CA 1
ATOM 671 C C . ASP A 1 85 ? -4.773 -22.812 3.164 1 79.31 85 ASP A C 1
ATOM 673 O O . ASP A 1 85 ? -3.814 -23.5 3.539 1 79.31 85 ASP A O 1
ATOM 677 N N . GLN A 1 86 ? -4.867 -21.625 3.445 1 83.25 86 GLN A N 1
ATOM 678 C CA . GLN A 1 86 ? -4.082 -20.859 4.406 1 83.25 86 GLN A CA 1
ATOM 679 C C . GLN A 1 86 ? -2.609 -20.812 4.004 1 83.25 86 GLN A C 1
ATOM 681 O O . GLN A 1 86 ? -1.736 -21.219 4.777 1 83.25 86 GLN A O 1
ATOM 686 N N . PRO A 1 87 ? -2.295 -20.328 2.938 1 88.69 87 PRO A N 1
ATOM 687 C CA . PRO A 1 87 ? -0.91 -20.266 2.465 1 88.69 87 PRO A CA 1
ATOM 688 C C . PRO A 1 87 ? -0.004 -19.469 3.408 1 88.69 87 PRO A C 1
ATOM 690 O O . PRO A 1 87 ? 1.176 -19.797 3.557 1 88.69 87 PRO A O 1
ATOM 693 N N . CYS A 1 88 ? -0.587 -18.5 4.086 1 89.25 88 CYS A N 1
ATOM 694 C CA . CYS A 1 88 ? 0.206 -17.656 4.969 1 89.25 88 CYS A CA 1
ATOM 695 C C . CYS A 1 88 ? 0.712 -18.438 6.168 1 89.25 88 CYS A C 1
ATOM 697 O O . CYS A 1 88 ? 1.859 -18.281 6.59 1 89.25 88 CYS A O 1
ATOM 699 N N . LEU A 1 89 ? -0.096 -19.25 6.68 1 85.44 89 LEU A N 1
ATOM 700 C CA . LEU A 1 89 ? 0.299 -20.094 7.805 1 85.44 89 LEU A CA 1
ATOM 701 C C . LEU A 1 89 ? 1.361 -21.094 7.383 1 85.44 89 LEU A C 1
ATOM 703 O O . LEU A 1 89 ? 2.311 -21.359 8.133 1 85.44 89 LEU A O 1
ATOM 707 N N . ARG A 1 90 ? 1.159 -21.719 6.254 1 85.81 90 ARG A N 1
ATOM 708 C CA . ARG A 1 90 ? 2.088 -22.719 5.75 1 85.81 90 ARG A CA 1
ATOM 709 C C . ARG A 1 90 ? 3.471 -22.125 5.52 1 85.81 90 ARG A C 1
ATOM 711 O O . ARG A 1 90 ? 4.488 -22.766 5.797 1 85.81 90 ARG A O 1
ATOM 718 N N . LEU A 1 91 ? 3.463 -20.984 4.957 1 86.06 91 LEU A N 1
ATOM 719 C CA . LEU A 1 91 ? 4.73 -20.297 4.723 1 86.06 91 LEU A CA 1
ATOM 720 C C . LEU A 1 91 ? 5.434 -19.984 6.035 1 86.06 91 LEU A C 1
ATOM 722 O O . LEU A 1 91 ? 6.656 -20.125 6.141 1 86.06 91 LEU A O 1
ATOM 726 N N . GLU A 1 92 ? 4.711 -19.516 7 1 82.56 92 GLU A N 1
ATOM 727 C CA . GLU A 1 92 ? 5.27 -19.203 8.312 1 82.56 92 GLU A CA 1
ATOM 728 C C . GLU A 1 92 ? 5.848 -20.453 8.977 1 82.56 92 GLU A C 1
ATOM 730 O O . GLU A 1 92 ? 6.887 -20.391 9.633 1 82.56 92 GLU A O 1
ATOM 735 N N . GLU A 1 93 ? 5.141 -21.516 8.875 1 78.19 93 GLU A N 1
ATOM 736 C CA . GLU A 1 93 ? 5.59 -22.781 9.453 1 78.19 93 GLU A CA 1
ATOM 737 C C . GLU A 1 93 ? 6.867 -23.281 8.781 1 78.19 93 GLU A C 1
ATOM 739 O O . GLU A 1 93 ? 7.754 -23.812 9.445 1 78.19 93 GLU A O 1
ATOM 744 N N . SER A 1 94 ? 6.898 -23.156 7.551 1 77.44 94 SER A N 1
ATOM 745 C CA . SER A 1 94 ? 8.07 -23.594 6.801 1 77.44 94 SER A CA 1
ATOM 746 C C . SER A 1 94 ? 9.297 -22.75 7.16 1 77.44 94 SER A C 1
ATOM 748 O O . SER A 1 94 ? 10.414 -23.25 7.191 1 77.44 94 SER A O 1
ATOM 750 N N . SER A 1 95 ? 9.07 -21.516 7.363 1 70.19 95 SER A N 1
ATOM 751 C CA . SER A 1 95 ? 10.164 -20.625 7.723 1 70.19 95 SER A CA 1
ATOM 752 C C . SER A 1 95 ? 10.656 -20.906 9.141 1 70.19 95 SER A C 1
ATOM 754 O O . SER A 1 95 ? 11.828 -20.672 9.445 1 70.19 95 SER A O 1
ATOM 756 N N . ARG A 1 96 ? 9.711 -21.203 10.008 1 64.44 96 ARG A N 1
ATOM 757 C CA . ARG A 1 96 ? 10.078 -21.516 11.391 1 64.44 96 ARG A CA 1
ATOM 758 C C . ARG A 1 96 ? 10.969 -22.75 11.445 1 64.44 96 ARG A C 1
ATOM 760 O O . ARG A 1 96 ? 11.867 -22.844 12.281 1 64.44 96 ARG A O 1
ATOM 767 N N . VAL A 1 97 ? 10.523 -23.703 10.68 1 57.16 97 VAL A N 1
ATOM 768 C CA . VAL A 1 97 ? 11.336 -24.922 10.641 1 57.16 97 VAL A CA 1
ATOM 769 C C . VAL A 1 97 ? 12.773 -24.562 10.258 1 57.16 97 VAL A C 1
ATOM 771 O O . VAL A 1 97 ? 13.719 -25.109 10.828 1 57.16 97 VAL A O 1
ATOM 774 N N . TYR A 1 98 ? 12.781 -23.688 9.406 1 54.75 98 TYR A N 1
ATOM 775 C CA . TYR A 1 98 ? 14.125 -23.297 9.008 1 54.75 98 TYR A CA 1
ATOM 776 C C . TYR A 1 98 ? 14.766 -22.422 10.07 1 54.75 98 TYR A C 1
ATOM 778 O O . TYR A 1 98 ? 15.992 -22.328 10.156 1 54.75 98 TYR A O 1
ATOM 786 N N . SER A 1 99 ? 13.828 -21.703 10.773 1 57.34 99 SER A N 1
ATOM 787 C CA . SER A 1 99 ? 14.359 -20.859 11.836 1 57.34 99 SER A CA 1
ATOM 788 C C . SER A 1 99 ? 14.438 -21.625 13.156 1 57.34 99 SER A C 1
ATOM 790 O O . SER A 1 99 ? 14.68 -21.031 14.211 1 57.34 99 SER A O 1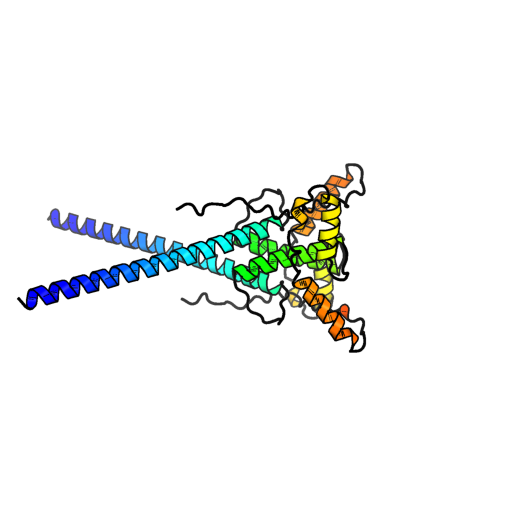
ATOM 792 N N . MET A 1 100 ? 14.031 -22.828 13.242 1 49.72 100 MET A N 1
ATOM 793 C CA . MET A 1 100 ? 14.031 -23.656 14.445 1 49.72 100 MET A CA 1
ATOM 794 C C . MET A 1 100 ? 15.227 -23.312 15.336 1 49.72 100 MET A C 1
ATOM 796 O O . MET A 1 100 ? 15.258 -23.703 16.5 1 49.72 100 MET A O 1
ATOM 800 N N . ASP A 1 101 ? 16.266 -23.094 14.844 1 49.22 101 ASP A N 1
ATOM 801 C CA . ASP A 1 101 ? 17.188 -22.938 15.953 1 49.22 101 ASP A CA 1
ATOM 802 C C . ASP A 1 101 ? 16.719 -21.844 16.906 1 49.22 101 ASP A C 1
ATOM 804 O O . ASP A 1 101 ? 17.312 -21.641 17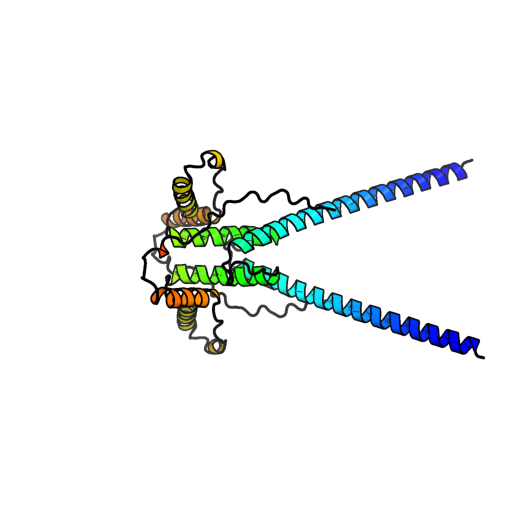.969 1 49.22 101 ASP A O 1
ATOM 808 N N . ASP A 1 102 ? 16.078 -20.828 16.547 1 47.84 102 ASP A N 1
ATOM 809 C CA . ASP A 1 102 ? 15.82 -19.812 17.547 1 47.84 102 ASP A CA 1
ATOM 810 C C . ASP A 1 102 ? 14.461 -20.016 18.219 1 47.84 102 ASP A C 1
ATOM 812 O O . ASP A 1 102 ? 13.422 -19.812 17.594 1 47.84 102 ASP A O 1
ATOM 816 N N . TRP A 1 103 ? 14.266 -20.984 19.062 1 48.25 103 TRP A N 1
ATOM 817 C CA . TRP A 1 103 ? 13.25 -21.391 20.031 1 48.25 103 TRP A CA 1
ATOM 818 C C . TRP A 1 103 ? 12.383 -20.203 20.438 1 48.25 103 TRP A C 1
ATOM 820 O O . TRP A 1 103 ? 11.258 -20.375 20.922 1 48.25 103 TRP A O 1
ATOM 830 N N . ASN A 1 104 ? 12.961 -19.094 20.734 1 47.91 104 ASN A N 1
ATOM 831 C CA . ASN A 1 104 ? 12.289 -18.016 21.438 1 47.91 104 ASN A CA 1
ATOM 832 C C . ASN A 1 104 ? 11.148 -17.422 20.625 1 47.91 104 ASN A C 1
ATOM 834 O O . ASN A 1 104 ? 10.375 -16.609 21.125 1 47.91 104 ASN A O 1
ATOM 838 N N . ASP A 1 105 ? 11.148 -17.547 19.375 1 50 105 ASP A N 1
ATOM 839 C CA . ASP A 1 105 ? 10.195 -16.766 18.578 1 50 105 ASP A CA 1
ATOM 840 C C . ASP A 1 105 ? 8.859 -17.5 18.453 1 50 105 ASP A C 1
ATOM 842 O O . ASP A 1 105 ? 7.984 -17.078 17.703 1 50 105 ASP A O 1
ATOM 846 N N . MET A 1 106 ? 8.805 -18.703 18.875 1 47.03 106 MET A N 1
ATOM 847 C CA . MET A 1 106 ? 7.594 -19.5 18.828 1 47.03 106 MET A CA 1
ATOM 848 C C . MET A 1 106 ? 6.441 -18.797 19.531 1 47.03 106 MET A C 1
ATOM 850 O O . MET A 1 106 ? 5.273 -19.078 19.266 1 47.03 106 MET A O 1
ATOM 854 N N . GLN A 1 107 ? 6.793 -18.125 20.531 1 48.91 107 GLN A N 1
ATOM 855 C CA . GLN A 1 107 ? 5.707 -17.609 21.359 1 48.91 107 GLN A CA 1
ATOM 856 C C . GLN A 1 107 ? 4.859 -16.594 20.594 1 48.91 107 GLN A C 1
ATOM 858 O O . GLN A 1 107 ? 3.922 -16.016 21.141 1 48.91 107 GLN A O 1
ATOM 863 N N . THR A 1 108 ? 5.352 -16.234 19.484 1 55.44 108 THR A N 1
ATOM 864 C CA . THR A 1 108 ? 4.543 -15.148 18.938 1 55.44 108 THR A CA 1
ATOM 865 C C . THR A 1 108 ? 3.291 -15.695 18.25 1 55.44 108 THR A C 1
ATOM 867 O O . THR A 1 108 ? 3.316 -16.781 17.672 1 55.44 108 THR A O 1
ATOM 870 N N . ARG A 1 109 ? 2.189 -15.57 18.906 1 58.47 109 ARG A N 1
ATOM 871 C CA . ARG A 1 109 ? 0.879 -15.938 18.391 1 58.47 109 ARG A CA 1
ATOM 872 C C . ARG A 1 109 ? 0.806 -15.703 16.875 1 58.47 109 ARG A C 1
ATOM 874 O O . ARG A 1 109 ? 1.253 -14.664 16.391 1 58.47 109 ARG A O 1
ATOM 881 N N . PRO A 1 110 ? 0.631 -16.844 16.25 1 61.25 110 PRO A N 1
ATOM 882 C CA . PRO A 1 110 ? 0.515 -16.656 14.797 1 61.25 110 PRO A CA 1
ATOM 883 C C . PRO A 1 110 ? -0.522 -15.609 14.414 1 61.25 110 PRO A C 1
ATOM 885 O O . PRO A 1 110 ? -1.554 -15.484 15.078 1 61.25 110 PRO A O 1
ATOM 888 N N . GLN A 1 111 ? -0.115 -14.625 13.68 1 70.31 111 GLN A N 1
ATOM 889 C CA . GLN A 1 111 ? -1.056 -13.609 13.219 1 70.31 111 GLN A CA 1
ATOM 890 C C . GLN A 1 111 ? -1.996 -14.172 12.156 1 70.31 111 GLN A C 1
ATOM 892 O O . GLN A 1 111 ? -1.552 -14.812 11.203 1 70.31 111 GLN A O 1
ATOM 897 N N . VAL A 1 112 ? -3.234 -14.227 12.484 1 84 112 VAL A N 1
ATOM 898 C CA . VAL A 1 112 ? -4.262 -14.727 11.578 1 84 112 VAL A CA 1
ATOM 899 C C . VAL A 1 112 ? -4.332 -13.836 10.336 1 84 112 VAL A C 1
ATOM 901 O O . VAL A 1 112 ? -4.352 -12.609 10.445 1 84 112 VAL A O 1
ATOM 904 N N . CYS A 1 113 ? -4.195 -14.461 9.242 1 88.12 113 CYS A N 1
ATOM 905 C CA . CYS A 1 113 ? -4.285 -13.711 7.996 1 88.12 113 CYS A CA 1
ATOM 906 C C . CYS A 1 113 ? -5.738 -13.469 7.609 1 88.12 113 CYS A C 1
ATOM 908 O O . CYS A 1 113 ? -6.508 -14.414 7.434 1 88.12 113 CYS A O 1
ATOM 910 N N . THR A 1 114 ? -6.094 -12.234 7.492 1 88 114 THR A N 1
ATOM 911 C CA . THR A 1 114 ? -7.461 -11.836 7.168 1 88 114 THR A CA 1
ATOM 912 C C . THR A 1 114 ? -7.844 -12.305 5.77 1 88 114 THR A C 1
ATOM 914 O O . THR A 1 114 ? -8.992 -12.664 5.52 1 88 114 THR A O 1
ATOM 917 N N . PHE A 1 115 ? -6.953 -12.406 4.938 1 90.81 115 PHE A N 1
ATOM 918 C CA . PHE A 1 115 ? -7.238 -12.773 3.559 1 90.81 115 PHE A CA 1
ATOM 919 C C . PHE A 1 115 ? -7.379 -14.289 3.418 1 90.81 115 PHE A C 1
ATOM 921 O O . PHE A 1 115 ? -8.172 -14.773 2.607 1 90.81 115 PHE A O 1
ATOM 928 N N . CYS A 1 116 ? -6.602 -15 4.168 1 88.31 116 CYS A N 1
ATOM 929 C CA . CYS A 1 116 ? -6.77 -16.453 4.219 1 88.31 116 CYS A CA 1
ATOM 930 C C . CYS A 1 116 ? -8.141 -16.828 4.77 1 88.31 116 CYS A C 1
ATOM 932 O O . CYS A 1 116 ? -8.773 -17.766 4.285 1 88.31 116 CYS A O 1
ATOM 934 N N . LEU A 1 117 ? -8.555 -16.125 5.734 1 86.25 117 LEU A N 1
ATOM 935 C CA . LEU A 1 117 ? -9.859 -16.375 6.344 1 86.25 117 LEU A CA 1
ATOM 936 C C . LEU A 1 117 ? -10.984 -16.094 5.355 1 86.25 117 LEU A C 1
ATOM 938 O O . LEU A 1 117 ? -11.969 -16.828 5.297 1 86.25 117 LEU A O 1
ATOM 942 N N . ALA A 1 118 ? -10.82 -15.039 4.625 1 84.06 118 ALA A N 1
ATOM 943 C CA . ALA A 1 118 ? -11.828 -14.648 3.65 1 84.06 118 ALA A CA 1
ATOM 944 C C . ALA A 1 118 ? -11.969 -15.695 2.547 1 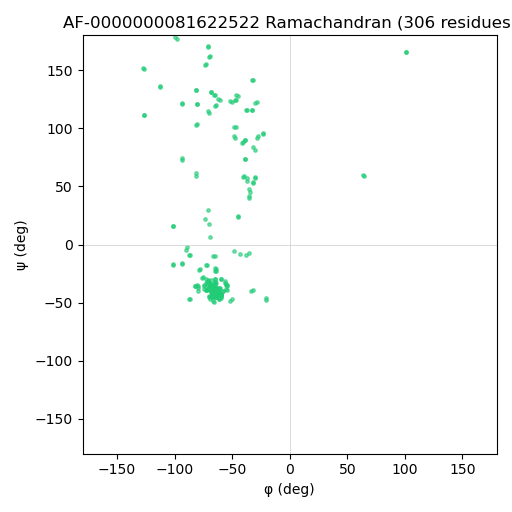84.06 118 ALA A C 1
ATOM 946 O O . ALA A 1 118 ? -13.078 -15.961 2.076 1 84.06 118 ALA A O 1
ATOM 947 N N . THR A 1 119 ? -10.836 -16.219 2.16 1 81.38 119 THR A N 1
ATOM 948 C CA . THR A 1 119 ? -10.844 -17.234 1.106 1 81.38 119 THR A CA 1
ATOM 949 C C . THR A 1 119 ? -11.492 -18.531 1.6 1 81.38 119 THR A C 1
ATOM 951 O O . THR A 1 119 ? -12.188 -19.203 0.842 1 81.38 119 THR A O 1
ATOM 954 N N . HIS A 1 120 ? -11.312 -18.812 2.812 1 80.5 120 HIS A N 1
ATOM 955 C CA . HIS A 1 120 ? -11.875 -20 3.42 1 80.5 120 HIS A CA 1
ATOM 956 C C . HIS A 1 120 ? -13.398 -19.906 3.537 1 80.5 120 HIS A C 1
ATOM 958 O O . HIS A 1 120 ? -14.109 -20.891 3.307 1 80.5 120 HIS A O 1
ATOM 964 N N . LYS A 1 121 ? -13.875 -18.859 3.832 1 75 121 LYS A N 1
ATOM 965 C CA . LYS A 1 121 ? -15.312 -18.625 3.967 1 75 121 LYS A CA 1
ATOM 966 C C . LYS A 1 121 ? -16.016 -18.781 2.623 1 75 121 LYS A C 1
ATOM 968 O O . LYS A 1 121 ? -17.125 -19.328 2.557 1 75 121 LYS A O 1
ATOM 973 N N . LYS A 1 122 ? -15.375 -18.344 1.638 1 69.69 122 LYS A N 1
ATOM 974 C CA . LYS A 1 122 ? -15.969 -18.422 0.305 1 69.69 122 LYS A CA 1
ATOM 975 C C . LYS A 1 122 ? -16.109 -19.859 -0.161 1 69.69 122 LYS A C 1
ATOM 977 O O . LYS A 1 122 ? -17.109 -20.219 -0.784 1 69.69 122 LYS A O 1
ATOM 982 N N . TYR A 1 123 ? -15.133 -20.625 0.155 1 65.19 123 TYR A N 1
ATOM 983 C CA . TYR A 1 123 ? -15.148 -22.016 -0.256 1 65.19 123 TYR A CA 1
ATOM 984 C C . TYR A 1 123 ? -16.172 -22.812 0.556 1 65.19 123 TYR A C 1
ATOM 986 O O . TYR A 1 123 ? -16.781 -23.766 0.047 1 65.19 123 TYR A O 1
ATOM 994 N N . ASN A 1 124 ? -16.359 -22.406 1.675 1 66.25 124 ASN A N 1
ATOM 995 C CA . ASN A 1 124 ? -17.328 -23.109 2.51 1 66.25 124 ASN A CA 1
ATOM 996 C C . ASN A 1 124 ? -18.75 -22.688 2.174 1 66.25 124 ASN A C 1
ATOM 998 O O . ASN A 1 124 ? -19.672 -23.5 2.281 1 66.25 124 ASN A O 1
ATOM 1002 N N . THR A 1 125 ? -18.969 -21.5 1.831 1 62.94 125 THR A N 1
ATOM 1003 C CA . THR A 1 125 ? -20.297 -21.078 1.41 1 62.94 125 THR A CA 1
ATOM 1004 C C . THR A 1 125 ? -20.625 -21.625 0.026 1 62.94 125 THR A C 1
ATOM 1006 O O . THR A 1 125 ? -21.781 -21.938 -0.263 1 62.94 125 THR A O 1
ATOM 1009 N N . ASN A 1 126 ? -19.625 -21.656 -0.927 1 52.56 126 ASN A N 1
ATOM 1010 C CA . ASN A 1 126 ? -19.859 -22.188 -2.264 1 52.56 126 ASN A CA 1
ATOM 1011 C C . ASN A 1 126 ? -20 -23.703 -2.242 1 52.56 126 ASN A C 1
ATOM 1013 O O . ASN A 1 126 ? -20.453 -24.312 -3.211 1 52.56 126 ASN A O 1
ATOM 1017 N N . ASP A 1 127 ? -19.391 -24.438 -1.499 1 49.5 127 ASP A N 1
ATOM 1018 C CA . ASP A 1 127 ? -19.625 -25.891 -1.464 1 49.5 127 ASP A CA 1
ATOM 1019 C C . ASP A 1 127 ? -21.109 -26.188 -1.214 1 49.5 127 ASP A C 1
ATOM 1021 O O . ASP A 1 127 ? -21.578 -27.266 -1.562 1 49.5 127 ASP A O 1
ATOM 1025 N N . ASN A 1 128 ? -21.922 -25.531 -0.48 1 43.94 128 ASN A N 1
ATOM 1026 C CA . ASN A 1 128 ? -23.312 -25.969 -0.562 1 43.94 128 ASN A CA 1
ATOM 1027 C C . ASN A 1 128 ? -23.922 -25.656 -1.922 1 43.94 128 ASN A C 1
ATOM 1029 O O . ASN A 1 128 ? -25.016 -26.125 -2.244 1 43.94 128 ASN A O 1
ATOM 1033 N N . SER A 1 129 ? -23.828 -24.547 -2.615 1 41.91 129 SER A N 1
ATOM 1034 C CA . SER A 1 129 ? -24.312 -24.453 -3.988 1 41.91 129 SER A CA 1
ATOM 1035 C C . SER A 1 129 ? -23.391 -25.188 -4.953 1 41.91 129 SER A C 1
ATOM 1037 O O . SER A 1 129 ? -22.234 -25.453 -4.629 1 41.91 129 SER A O 1
ATOM 1039 N N . GLU A 1 130 ? -23.859 -25.75 -6.297 1 35.31 130 GLU A N 1
ATOM 1040 C CA . GLU A 1 130 ? -23.156 -26.406 -7.395 1 35.31 130 GLU A CA 1
ATOM 1041 C C . GLU A 1 130 ? -21.781 -25.781 -7.609 1 35.31 130 GLU A C 1
ATOM 1043 O O . GLU A 1 130 ? -21.625 -24.562 -7.57 1 35.31 130 GLU A O 1
ATOM 1048 N N . ILE A 1 131 ? -20.766 -26.484 -7.422 1 34 131 ILE A N 1
ATOM 1049 C CA . ILE A 1 131 ? -19.344 -26.297 -7.59 1 34 131 ILE A CA 1
ATOM 1050 C C . ILE A 1 131 ? -19.062 -25.641 -8.945 1 34 131 ILE A C 1
ATOM 1052 O O . ILE A 1 131 ? -18.922 -26.328 -9.953 1 34 131 ILE A O 1
ATOM 1056 N N . LEU A 1 132 ? -19.922 -24.891 -9.617 1 29.41 132 LEU A N 1
ATOM 1057 C CA . LEU A 1 132 ? -19.469 -24.375 -10.906 1 29.41 132 LEU A CA 1
ATOM 1058 C C . LEU A 1 132 ? -18.078 -23.766 -10.789 1 29.41 132 LEU A C 1
ATOM 1060 O O . LEU A 1 132 ? -17.75 -23.141 -9.789 1 29.41 132 LEU A O 1
ATOM 1064 N N . SER A 1 133 ? -17.125 -24.297 -11.648 1 29.75 133 SER A N 1
ATOM 1065 C CA . SER A 1 133 ? -15.758 -24.109 -12.125 1 29.75 133 SER A CA 1
ATOM 1066 C C . SER A 1 133 ? -15.406 -22.641 -12.227 1 29.75 133 SER A C 1
ATOM 1068 O O . SER A 1 133 ? -14.398 -22.281 -12.844 1 29.75 133 SER A O 1
ATOM 1070 N N . ASP A 1 134 ? -16.422 -21.812 -12.016 1 27.23 134 ASP A N 1
ATOM 1071 C CA . ASP A 1 134 ? -16.172 -20.453 -12.516 1 27.23 134 ASP A CA 1
ATOM 1072 C C . ASP A 1 134 ? -15.102 -19.75 -11.68 1 27.23 134 ASP A C 1
ATOM 1074 O O . ASP A 1 134 ? -15.109 -18.531 -11.562 1 27.23 134 ASP A O 1
ATOM 1078 N N . TYR A 1 135 ? -14.508 -20.422 -10.797 1 28.75 135 TYR A N 1
ATOM 1079 C CA . TYR A 1 135 ? -13.508 -19.594 -10.156 1 28.75 135 TYR A CA 1
ATOM 1080 C C . TYR A 1 135 ? -12.656 -18.859 -11.195 1 28.75 135 TYR A C 1
ATOM 1082 O O . TYR A 1 135 ? -11.578 -18.359 -10.875 1 28.75 135 TYR A O 1
ATOM 1090 N N . GLN A 1 136 ? -12.945 -19.25 -12.508 1 28.98 136 GLN A N 1
ATOM 1091 C CA . GLN A 1 136 ? -12.133 -18.469 -13.438 1 28.98 136 GLN A CA 1
ATOM 1092 C C . GLN A 1 136 ? -12.234 -16.984 -13.148 1 28.98 136 GLN A C 1
ATOM 1094 O O . GLN A 1 136 ? -11.406 -16.188 -13.609 1 28.98 136 GLN A O 1
ATOM 1099 N N . SER A 1 137 ? -13.523 -16.531 -12.953 1 29.95 137 SER A N 1
ATOM 1100 C CA . SER A 1 137 ? -13.836 -15.109 -13.102 1 29.95 137 SER A CA 1
ATOM 1101 C C . SER A 1 137 ? -13.25 -14.289 -11.961 1 29.95 137 SER A C 1
ATOM 1103 O O . SER A 1 137 ? -13.859 -14.172 -10.898 1 29.95 137 SER A O 1
ATOM 1105 N N . HIS A 1 138 ? -12.195 -14.672 -11.406 1 28.09 138 HIS A N 1
ATOM 1106 C CA . HIS A 1 138 ? -11.688 -13.578 -10.594 1 28.09 138 HIS A CA 1
ATOM 1107 C C . HIS A 1 138 ? -12.062 -12.227 -11.188 1 28.09 138 HIS A C 1
ATOM 1109 O O . HIS A 1 138 ? -11.672 -11.906 -12.312 1 28.09 138 HIS A O 1
ATOM 1115 N N . ASN A 1 139 ? -13.273 -11.797 -10.93 1 27.62 139 ASN A N 1
ATOM 1116 C CA . ASN A 1 139 ? -13.672 -10.422 -11.227 1 27.62 139 ASN A CA 1
ATOM 1117 C C . ASN A 1 139 ? -12.523 -9.445 -10.992 1 27.62 139 ASN A C 1
ATOM 1119 O O . ASN A 1 139 ? -12.32 -8.977 -9.867 1 27.62 139 ASN A O 1
ATOM 1123 N N . MET A 1 140 ? -11.375 -9.781 -11.336 1 27.69 140 MET A N 1
ATOM 1124 C CA . MET A 1 140 ? -10.469 -8.656 -11.508 1 27.69 140 MET A CA 1
ATOM 1125 C C . MET A 1 140 ? -11.172 -7.488 -12.195 1 27.69 140 MET A C 1
ATOM 1127 O O . MET A 1 140 ? -11.484 -7.559 -13.383 1 27.69 140 MET A O 1
ATOM 1131 N N . THR A 1 141 ? -12.281 -6.973 -11.609 1 27.94 141 THR A N 1
ATOM 1132 C CA . THR A 1 141 ? -12.711 -5.715 -12.211 1 27.94 141 THR A CA 1
ATOM 1133 C C . THR A 1 141 ? -11.547 -5.027 -12.914 1 27.94 141 THR A C 1
ATOM 1135 O O . THR A 1 141 ? -10.469 -4.879 -12.336 1 27.94 141 THR A O 1
ATOM 1138 N N . PRO A 1 142 ? -11.445 -5.258 -14.195 1 27.31 142 PRO A N 1
ATOM 1139 C CA . PRO A 1 142 ? -10.477 -4.43 -14.914 1 27.31 142 PRO A CA 1
ATOM 1140 C C . PRO A 1 142 ? -10.281 -3.057 -14.266 1 27.31 142 PRO A C 1
ATOM 1142 O O . PRO A 1 142 ? -11.258 -2.402 -13.891 1 27.31 142 PRO A O 1
ATOM 1145 N N . TYR A 1 143 ? -9.367 -3.02 -13.438 1 26.98 143 TYR A N 1
ATOM 1146 C CA . TYR A 1 143 ? -9.031 -1.692 -12.93 1 26.98 143 TYR A CA 1
ATOM 1147 C C . TYR A 1 143 ? -9.18 -0.639 -14.023 1 26.98 143 TYR A C 1
ATOM 1149 O O . TYR A 1 143 ? -8.336 -0.53 -14.906 1 26.98 143 TYR A O 1
ATOM 1157 N N . ILE A 1 144 ? -10.359 -0.738 -14.719 1 27.11 144 ILE A N 1
ATOM 1158 C CA . ILE A 1 144 ? -10.547 0.432 -15.57 1 27.11 144 ILE A CA 1
ATOM 1159 C C . ILE A 1 144 ? -10.117 1.69 -14.82 1 27.11 144 ILE A C 1
ATOM 1161 O O . ILE A 1 144 ? -10.641 1.992 -13.75 1 27.11 144 ILE A O 1
ATOM 1165 N N . PHE A 1 145 ? -8.844 1.936 -14.992 1 26.7 145 PHE A N 1
ATOM 1166 C CA . PHE A 1 145 ? -8.508 3.318 -14.672 1 26.7 145 PHE A CA 1
ATOM 1167 C C . PHE A 1 145 ? -9.68 4.242 -15 1 26.7 145 PHE A C 1
ATOM 1169 O O . PHE A 1 145 ? -9.984 4.469 -16.172 1 26.7 145 PHE A O 1
ATOM 1176 N N . VAL A 1 146 ? -10.805 3.902 -14.477 1 28.41 146 VAL A N 1
ATOM 1177 C CA . VAL A 1 146 ? -11.742 4.988 -14.719 1 28.41 146 VAL A CA 1
ATOM 1178 C C . VAL A 1 146 ? -11.086 6.328 -14.383 1 28.41 146 VAL A C 1
ATOM 1180 O O . VAL A 1 146 ? -10.508 6.488 -13.305 1 28.41 146 VAL A O 1
ATOM 1183 N N . PRO A 1 147 ? -10.664 7.008 -15.422 1 28 147 PRO A N 1
ATOM 1184 C CA . PRO A 1 147 ? -10.305 8.398 -15.125 1 28 147 PRO A CA 1
ATOM 1185 C C . PRO A 1 147 ? -11.258 9.047 -14.117 1 28 147 PRO A C 1
ATOM 1187 O O . PRO A 1 147 ? -12.469 9.039 -14.32 1 28 147 PRO A O 1
ATOM 1190 N N . GLY A 1 148 ? -11.086 8.625 -12.891 1 27.62 148 GLY A N 1
ATOM 1191 C CA . GLY A 1 148 ? -11.891 9.367 -11.938 1 27.62 148 GLY A CA 1
ATOM 1192 C C . GLY A 1 148 ? -12.148 10.797 -12.367 1 27.62 148 GLY A C 1
ATOM 1193 O O . GLY A 1 148 ? -11.344 11.391 -13.086 1 27.62 148 GLY A O 1
ATOM 1194 N N . ASN A 1 149 ? -13.406 11.125 -12.484 1 28.92 149 ASN A N 1
ATOM 1195 C CA . ASN A 1 149 ? -13.875 12.5 -12.594 1 28.92 149 ASN A CA 1
ATOM 1196 C C . ASN A 1 149 ? -12.984 13.461 -11.812 1 28.92 149 ASN A C 1
ATOM 1198 O O . ASN A 1 149 ? -12.32 13.062 -10.859 1 28.92 149 ASN A O 1
ATOM 1202 N N . SER A 1 150 ? -12.75 14.656 -12.375 1 29.27 150 SER A N 1
ATOM 1203 C CA . SER A 1 150 ? -12.234 15.945 -11.922 1 29.27 150 SER A CA 1
ATOM 1204 C C . SER A 1 150 ? -12.703 16.266 -10.5 1 29.27 150 SER A C 1
ATOM 1206 O O . SER A 1 150 ? -13.867 16.578 -10.281 1 29.27 150 SER A O 1
ATOM 1208 N N . ALA A 1 151 ? -12.5 15.484 -9.57 1 33.38 151 ALA A N 1
ATOM 1209 C CA . ALA A 1 151 ? -12.773 16.141 -8.297 1 33.38 151 ALA A CA 1
ATOM 1210 C C . ALA A 1 151 ? -12.094 17.5 -8.227 1 33.38 151 ALA A C 1
ATOM 1212 O O . ALA A 1 151 ? -10.867 17.594 -8.273 1 33.38 151 ALA A O 1
ATOM 1213 N N . LYS A 1 152 ? -12.727 18.531 -8.562 1 32.62 152 LYS A N 1
ATOM 1214 C CA . LYS A 1 152 ? -12.422 19.891 -8.117 1 32.62 152 LYS A CA 1
ATOM 1215 C C . LYS A 1 152 ? -12.008 19.906 -6.648 1 32.62 152 LYS A C 1
ATOM 1217 O O . LYS A 1 152 ? -12.727 19.391 -5.789 1 32.62 152 LYS A O 1
ATOM 1222 N N . CYS A 1 153 ? -10.68 19.766 -6.371 1 34.66 153 CYS A N 1
ATOM 1223 C CA . CYS A 1 153 ? -10.242 20.344 -5.102 1 34.66 153 CYS A CA 1
ATOM 1224 C C . CYS A 1 153 ? -11.094 21.547 -4.73 1 34.66 153 CYS A C 1
ATOM 1226 O O . CYS A 1 153 ? -11.008 22.594 -5.371 1 34.66 153 CYS A O 1
ATOM 1228 N N . ILE A 1 154 ? -12.398 21.406 -4.602 1 29.08 154 ILE A N 1
ATOM 1229 C CA . ILE A 1 154 ? -13.102 22.609 -4.156 1 29.08 154 ILE A CA 1
ATOM 1230 C C . ILE A 1 154 ? -12.367 23.219 -2.967 1 29.08 154 ILE A C 1
ATOM 1232 O O . ILE A 1 154 ? -12.055 22.531 -1.995 1 29.08 154 ILE A O 1
ATOM 1236 N N . ASP A 1 155 ? -12.055 24.609 -3.039 1 23.59 155 ASP A N 1
ATOM 1237 C CA . ASP A 1 155 ? -11.961 25.609 -1.983 1 23.59 155 ASP A CA 1
ATOM 1238 C C . ASP A 1 155 ? -13.172 25.547 -1.058 1 23.59 155 ASP A C 1
ATOM 1240 O O . ASP A 1 155 ? -14.305 25.391 -1.517 1 23.59 155 ASP A O 1
ATOM 1244 N N . MET B 1 1 ? -14.922 46.031 49.062 1 68 1 MET B N 1
ATOM 1245 C CA . MET B 1 1 ? -14.508 44.688 49.375 1 68 1 MET B CA 1
ATOM 1246 C C . MET B 1 1 ? -15.031 43.688 48.344 1 68 1 MET B C 1
ATOM 1248 O O . MET B 1 1 ? -14.32 42.781 47.938 1 68 1 MET B O 1
ATOM 1252 N N . ASN B 1 2 ? -16.266 43.938 47.75 1 82.19 2 ASN B N 1
ATOM 1253 C CA . ASN B 1 2 ? -16.953 43 46.844 1 82.19 2 ASN B CA 1
ATOM 1254 C C . ASN B 1 2 ? -16.359 43.031 45.438 1 82.19 2 ASN B C 1
ATOM 1256 O O . ASN B 1 2 ? -16.297 42 44.75 1 82.19 2 ASN B O 1
ATOM 1260 N N . THR B 1 3 ? -15.664 44.188 45.188 1 88.44 3 THR B N 1
ATOM 1261 C CA . THR B 1 3 ? -15.125 44.344 43.844 1 88.44 3 THR B CA 1
ATOM 1262 C C . THR B 1 3 ? -13.828 43.531 43.688 1 88.44 3 THR B C 1
ATOM 1264 O O . THR B 1 3 ? -13.586 42.938 42.625 1 88.44 3 THR B O 1
ATOM 1267 N N . ARG B 1 4 ? -13.094 43.594 44.719 1 88.12 4 ARG B N 1
ATOM 1268 C CA . ARG B 1 4 ? -11.812 42.875 44.688 1 88.12 4 ARG B CA 1
ATOM 1269 C C . ARG B 1 4 ? -12.023 41.375 44.625 1 88.12 4 ARG B C 1
ATOM 1271 O O . ARG B 1 4 ? -11.281 40.656 43.938 1 88.12 4 ARG B O 1
ATOM 1278 N N . LYS B 1 5 ? -13.023 40.938 45.25 1 86.38 5 LYS B N 1
ATOM 1279 C CA . LYS B 1 5 ? -13.305 39.5 45.312 1 86.38 5 LYS B CA 1
ATOM 1280 C C . LYS B 1 5 ? -13.797 39 43.969 1 86.38 5 LYS B C 1
ATOM 1282 O O . LYS B 1 5 ? -13.43 37.875 43.531 1 86.38 5 LYS B O 1
ATOM 1287 N N . LYS B 1 6 ? -14.5 39.844 43.219 1 87.31 6 LYS B N 1
ATOM 1288 C CA . LYS B 1 6 ? -15.047 39.469 41.906 1 87.31 6 LYS B CA 1
ATOM 1289 C C . LYS B 1 6 ? -13.953 39.406 40.875 1 87.31 6 LYS B C 1
ATOM 1291 O O . LYS B 1 6 ? -13.953 38.5 40.031 1 87.31 6 LYS B O 1
ATOM 1296 N N . GLU B 1 7 ? -12.961 40.281 40.969 1 89.44 7 GLU B N 1
ATOM 1297 C CA . GLU B 1 7 ? -11.836 40.312 40.062 1 89.44 7 GLU B CA 1
ATOM 1298 C C . GLU B 1 7 ? -10.953 39.094 40.219 1 89.44 7 GLU B C 1
ATOM 1300 O O . GLU B 1 7 ? -10.477 38.531 39.219 1 89.44 7 GLU B O 1
ATOM 1305 N N . GLU B 1 8 ? -10.828 38.656 41.438 1 87.62 8 GLU B N 1
ATOM 1306 C CA . GLU B 1 8 ? -10 37.5 41.75 1 87.62 8 GLU B CA 1
ATOM 1307 C C . GLU B 1 8 ? -10.641 36.219 41.219 1 87.62 8 GLU B C 1
ATOM 1309 O O . GLU B 1 8 ? -9.953 35.312 40.719 1 87.62 8 GLU B O 1
ATOM 1314 N N . SER B 1 9 ? -11.953 36.219 41.312 1 86.62 9 SER B N 1
ATOM 1315 C CA . SER B 1 9 ? -12.688 35.031 40.844 1 86.62 9 SER B CA 1
ATOM 1316 C C . SER B 1 9 ? -12.625 34.906 39.344 1 86.62 9 SER B C 1
ATOM 1318 O O . SER B 1 9 ? -12.445 33.781 38.812 1 86.62 9 SER B O 1
ATOM 1320 N N . ASN B 1 10 ? -12.688 36.031 38.688 1 87.94 10 ASN B N 1
ATOM 1321 C CA . ASN B 1 10 ? -12.625 36.031 37.219 1 87.94 10 ASN B CA 1
ATOM 1322 C C . ASN B 1 10 ? -11.242 35.594 36.719 1 87.94 10 ASN B C 1
ATOM 1324 O O . ASN B 1 10 ? -11.133 34.875 35.75 1 87.94 10 ASN B O 1
ATOM 1328 N N . LYS B 1 11 ? -10.312 36.094 37.469 1 89.44 11 LYS B N 1
ATOM 1329 C CA . LYS B 1 11 ? -8.945 35.75 37.094 1 89.44 11 LYS B CA 1
ATOM 1330 C C . LYS B 1 11 ? -8.703 34.25 37.281 1 89.44 11 LYS B C 1
ATOM 1332 O O . LYS B 1 11 ? -8.031 33.625 36.469 1 89.44 11 LYS B O 1
ATOM 1337 N N . GLN B 1 12 ? -9.258 33.719 38.375 1 88.81 12 GLN B N 1
ATOM 1338 C CA . GLN B 1 12 ? -9.109 32.312 38.656 1 88.81 12 GLN B CA 1
ATOM 1339 C C . GLN B 1 12 ? -9.797 31.469 37.594 1 88.81 12 GLN B C 1
ATOM 1341 O O . GLN B 1 12 ? -9.266 30.438 37.156 1 88.81 12 GLN B O 1
ATOM 1346 N N . ARG B 1 13 ? -10.914 32 37.062 1 89.69 13 ARG B N 1
ATOM 1347 C CA . ARG B 1 13 ? -11.656 31.281 36.031 1 89.69 13 ARG B CA 1
ATOM 1348 C C . ARG B 1 13 ? -10.914 31.344 34.688 1 89.69 13 ARG B C 1
ATOM 1350 O O . ARG B 1 13 ? -10.852 30.344 33.969 1 89.69 13 ARG B O 1
ATOM 1357 N N . TYR B 1 14 ? -10.359 32.5 34.469 1 89.25 14 TYR B N 1
ATOM 1358 C CA . TYR B 1 14 ? -9.594 32.688 33.25 1 89.25 14 TYR B CA 1
ATOM 1359 C C . TYR B 1 14 ? -8.383 31.75 33.219 1 89.25 14 TYR B C 1
ATOM 1361 O O . TYR B 1 14 ? -8.102 31.125 32.188 1 89.25 14 TYR B O 1
ATOM 1369 N N . GLN B 1 15 ? -7.762 31.719 34.406 1 87.62 15 GLN B N 1
ATOM 1370 C CA . GLN B 1 15 ? -6.594 30.844 34.5 1 87.62 15 GLN B CA 1
ATOM 1371 C C . GLN B 1 15 ? -6.988 29.375 34.406 1 87.62 15 GLN B C 1
ATOM 1373 O O . GLN B 1 15 ? -6.273 28.578 33.781 1 87.62 15 GLN B O 1
ATOM 1378 N N . ALA B 1 16 ? -8.109 29.062 34.938 1 88.81 16 ALA B N 1
ATOM 1379 C CA . ALA B 1 16 ? -8.617 27.688 34.875 1 88.81 16 ALA B CA 1
ATOM 1380 C C . ALA B 1 16 ? -8.984 27.312 33.438 1 88.81 16 ALA B C 1
ATOM 1382 O O . ALA B 1 16 ? -8.672 26.203 32.969 1 88.81 16 ALA B O 1
ATOM 1383 N N . ASN B 1 17 ? -9.555 28.219 32.75 1 86.88 17 ASN B N 1
ATOM 1384 C CA . ASN B 1 17 ? -9.93 28 31.344 1 86.88 17 ASN B CA 1
ATOM 1385 C C . ASN B 1 17 ? -8.711 27.875 30.453 1 86.88 17 ASN B C 1
ATOM 1387 O O . ASN B 1 17 ? -8.688 27.047 29.531 1 86.88 17 ASN B O 1
ATOM 1391 N N . ALA B 1 18 ? -7.719 28.703 30.828 1 88.25 18 ALA B N 1
ATOM 1392 C CA . ALA B 1 18 ? -6.469 28.672 30.062 1 88.25 18 ALA B CA 1
ATOM 1393 C C . ALA B 1 18 ? -5.75 27.328 30.25 1 88.25 18 ALA B C 1
ATOM 1395 O O . ALA B 1 18 ? -5.219 26.766 29.297 1 88.25 18 ALA B O 1
ATOM 1396 N N . ARG B 1 19 ? -5.746 26.797 31.406 1 85.69 19 ARG B N 1
ATOM 1397 C CA . ARG B 1 19 ? -5.117 25.516 31.719 1 85.69 19 ARG B CA 1
ATOM 1398 C C . ARG B 1 19 ? -5.844 24.375 31.016 1 85.69 19 ARG B C 1
ATOM 1400 O O . ARG B 1 19 ? -5.211 23.438 30.516 1 85.69 19 ARG B O 1
ATOM 1407 N N . GLU B 1 20 ? -7.184 24.438 30.969 1 87.19 20 GLU B N 1
ATOM 1408 C CA . GLU B 1 20 ? -7.977 23.406 30.297 1 87.19 20 GLU B CA 1
ATOM 1409 C C . GLU B 1 20 ? -7.73 23.422 28.781 1 87.19 20 GLU B C 1
ATOM 1411 O O . GLU B 1 20 ? -7.633 22.359 28.156 1 87.19 20 GLU B O 1
ATOM 1416 N N . ARG B 1 21 ? -7.652 24.656 28.203 1 87.12 21 ARG B N 1
ATOM 1417 C CA . ARG B 1 21 ? -7.363 24.781 26.781 1 87.12 21 ARG B CA 1
ATOM 1418 C C . ARG B 1 21 ? -5.988 24.203 26.438 1 87.12 21 ARG B C 1
ATOM 1420 O O . ARG B 1 21 ? -5.824 23.531 25.422 1 87.12 21 ARG B O 1
ATOM 1427 N N . ASP B 1 22 ? -5.094 24.484 27.281 1 87.62 22 ASP B N 1
ATOM 1428 C CA . ASP B 1 22 ? -3.736 23.984 27.094 1 87.62 22 ASP B CA 1
ATOM 1429 C C . ASP B 1 22 ? -3.699 22.469 27.188 1 87.62 22 ASP B C 1
ATOM 1431 O O . ASP B 1 22 ? -2.99 21.797 26.422 1 87.62 22 ASP B O 1
ATOM 1435 N N . ARG B 1 23 ? -4.449 21.953 28.078 1 85.88 23 ARG B N 1
ATOM 1436 C CA . ARG B 1 23 ? -4.5 20.5 28.25 1 85.88 23 ARG B CA 1
ATOM 1437 C C . ARG B 1 23 ? -5.113 19.812 27.031 1 85.88 23 ARG B C 1
ATOM 1439 O O . ARG B 1 23 ? -4.609 18.781 26.578 1 85.88 23 ARG B O 1
ATOM 1446 N N . THR B 1 24 ? -6.148 20.406 26.609 1 87.31 24 THR B N 1
ATOM 1447 C CA . THR B 1 24 ? -6.828 19.844 25.453 1 87.31 24 THR B CA 1
ATOM 1448 C C . THR B 1 24 ? -5.938 19.906 24.219 1 87.31 24 THR B C 1
ATOM 1450 O O . THR B 1 24 ? -5.898 18.969 23.422 1 87.31 24 THR B O 1
ATOM 1453 N N . HIS B 1 25 ? -5.254 20.984 24.172 1 87.31 25 HIS B N 1
ATOM 1454 C CA . HIS B 1 25 ? -4.355 21.156 23.031 1 87.31 25 HIS B CA 1
ATOM 1455 C C . HIS B 1 25 ? -3.217 20.141 23.078 1 87.31 25 HIS B C 1
ATOM 1457 O O . HIS B 1 25 ? -2.828 19.609 22.031 1 87.31 25 HIS B O 1
ATOM 1463 N N . ARG B 1 26 ? -2.73 20.016 24.219 1 83.94 26 ARG B N 1
ATOM 1464 C CA . ARG B 1 26 ? -1.627 19.078 24.391 1 83.94 26 ARG B CA 1
ATOM 1465 C C . ARG B 1 26 ? -2.072 17.656 24.078 1 83.94 26 ARG B C 1
ATOM 1467 O O . ARG B 1 26 ? -1.337 16.891 23.438 1 83.94 26 ARG B O 1
ATOM 1474 N N . PHE B 1 27 ? -3.209 17.375 24.5 1 86.19 27 PHE B N 1
ATOM 1475 C CA . PHE B 1 27 ? -3.746 16.031 24.25 1 86.19 27 PHE B CA 1
ATOM 1476 C C . PHE B 1 27 ? -3.969 15.805 22.766 1 86.19 27 PHE B C 1
ATOM 1478 O O . PHE B 1 27 ? -3.666 14.734 22.25 1 86.19 27 PHE B O 1
ATOM 1485 N N . THR B 1 28 ? -4.43 16.766 22.125 1 86 28 THR B N 1
ATOM 1486 C CA . THR B 1 28 ? -4.684 16.656 20.688 1 86 28 THR B CA 1
ATOM 1487 C C . THR B 1 28 ? -3.377 16.531 19.922 1 86 28 THR B C 1
ATOM 1489 O O . THR B 1 28 ? -3.303 15.773 18.938 1 86 28 THR B O 1
ATOM 1492 N N . ILE B 1 29 ? -2.436 17.141 20.359 1 85.94 29 ILE B N 1
ATOM 1493 C CA . ILE B 1 29 ? -1.131 17.109 19.719 1 85.94 29 ILE B CA 1
ATOM 1494 C C . ILE B 1 29 ? -0.502 15.734 19.891 1 85.94 29 ILE B C 1
ATOM 1496 O O . ILE B 1 29 ? 0.055 15.172 18.938 1 85.94 29 ILE B O 1
ATOM 1500 N N . GLN B 1 30 ? -0.641 15.344 21.094 1 86 30 GLN B N 1
ATOM 1501 C CA . GLN B 1 30 ? -0.072 14.031 21.391 1 86 30 GLN B CA 1
ATOM 1502 C C . GLN B 1 30 ? -0.756 12.945 20.578 1 86 30 GLN B C 1
ATOM 1504 O O . GLN B 1 30 ? -0.102 12.016 20.094 1 86 30 GLN B O 1
ATOM 1509 N N . GLU B 1 31 ? -2.049 12.969 20.5 1 83.06 31 GLU B N 1
ATOM 1510 C CA . GLU B 1 31 ? -2.803 12.008 19.703 1 83.06 31 GLU B CA 1
ATOM 1511 C C . GLU B 1 31 ? -2.408 12.078 18.234 1 83.06 31 GLU B C 1
ATOM 1513 O O . GLU B 1 31 ? -2.248 11.047 17.578 1 83.06 31 GLU B O 1
ATOM 1518 N N . LYS B 1 32 ? -2.293 13.273 17.844 1 83.06 32 LYS B N 1
ATOM 1519 C CA . LYS B 1 32 ? -1.917 13.461 16.438 1 83.06 32 LYS B CA 1
ATOM 1520 C C . LYS B 1 32 ? -0.511 12.93 16.172 1 83.06 32 LYS B C 1
ATOM 1522 O O . LYS B 1 32 ? -0.255 12.328 15.133 1 83.06 32 LYS B O 1
ATOM 1527 N N . GLN B 1 33 ? 0.309 13.195 17.172 1 83.19 33 GLN B N 1
ATOM 1528 C CA . GLN B 1 33 ? 1.678 12.711 17.047 1 83.19 33 GLN B CA 1
ATOM 1529 C C . GLN B 1 33 ? 1.724 11.188 17.047 1 83.19 33 GLN B C 1
ATOM 1531 O O . GLN B 1 33 ? 2.486 10.578 16.281 1 83.19 33 GLN B O 1
ATOM 1536 N N . SER B 1 34 ? 0.958 10.656 17.859 1 84.19 34 SER B N 1
ATOM 1537 C CA . SER B 1 34 ? 0.882 9.203 17.938 1 84.19 34 SER B CA 1
ATOM 1538 C C . SER B 1 34 ? 0.328 8.609 16.641 1 84.19 34 SER B C 1
ATOM 1540 O O . SER B 1 34 ? 0.839 7.598 16.156 1 84.19 34 SER B O 1
ATOM 1542 N N . SER B 1 35 ? -0.673 9.18 16.172 1 80.75 35 SER B N 1
ATOM 1543 C CA . SER B 1 35 ? -1.281 8.719 14.93 1 80.75 35 SER B CA 1
ATOM 1544 C C . SER B 1 35 ? -0.297 8.805 13.773 1 80.75 35 SER B C 1
ATOM 1546 O O . SER B 1 35 ? -0.191 7.879 12.969 1 80.75 35 SER B O 1
ATOM 1548 N N . LEU B 1 36 ? 0.343 9.961 13.805 1 83.44 36 LEU B N 1
ATOM 1549 C CA . LEU B 1 36 ? 1.322 10.156 12.742 1 83.44 36 LEU B CA 1
ATOM 1550 C C . LEU B 1 36 ? 2.434 9.117 12.82 1 83.44 36 LEU B C 1
ATOM 1552 O O . LEU B 1 36 ? 2.908 8.625 11.797 1 83.44 36 LEU B O 1
ATOM 1556 N N . CYS B 1 37 ? 2.818 8.844 14.078 1 86.12 37 CYS B N 1
ATOM 1557 C CA . CYS B 1 37 ? 3.867 7.844 14.266 1 86.12 37 CYS B CA 1
ATOM 1558 C C . CYS B 1 37 ? 3.408 6.477 13.773 1 86.12 37 CYS B C 1
ATOM 1560 O O . CYS B 1 37 ? 4.18 5.746 13.148 1 86.12 37 CYS B O 1
ATOM 1562 N N . SER B 1 38 ? 2.232 6.219 14.031 1 90.81 38 SER B N 1
ATOM 1563 C CA . SER B 1 38 ? 1.689 4.938 13.602 1 90.81 38 SER B CA 1
ATOM 1564 C C . SER B 1 38 ? 1.621 4.848 12.078 1 90.81 38 SER B C 1
ATOM 1566 O O . SER B 1 38 ? 1.938 3.805 11.5 1 90.81 38 SER B O 1
ATOM 1568 N N . VAL B 1 39 ? 1.243 5.938 11.477 1 94 39 VAL B N 1
ATOM 1569 C CA . VAL B 1 39 ? 1.125 5.969 10.023 1 94 39 VAL B CA 1
ATOM 1570 C C . VAL B 1 39 ? 2.508 5.832 9.391 1 94 39 VAL B C 1
ATOM 1572 O O . VAL B 1 39 ? 2.684 5.082 8.422 1 94 39 VAL B O 1
ATOM 1575 N N . ASN B 1 40 ? 3.465 6.488 9.984 1 92.94 40 ASN B N 1
ATOM 1576 C CA . ASN B 1 40 ? 4.832 6.41 9.484 1 92.94 40 ASN B CA 1
ATOM 1577 C C . ASN B 1 40 ? 5.406 5.004 9.633 1 92.94 40 ASN B C 1
ATOM 1579 O O . ASN B 1 40 ? 6.133 4.527 8.758 1 92.94 40 ASN B O 1
ATOM 1583 N N . THR B 1 41 ? 5.07 4.465 10.75 1 94.94 41 THR B N 1
ATOM 1584 C CA . THR B 1 41 ? 5.488 3.084 10.961 1 94.94 41 THR B CA 1
ATOM 1585 C C . THR B 1 41 ? 4.855 2.162 9.922 1 94.94 41 THR B C 1
ATOM 1587 O O . THR B 1 41 ? 5.512 1.262 9.398 1 94.94 41 THR B O 1
ATOM 1590 N N . ALA B 1 42 ? 3.623 2.473 9.672 1 95.81 42 ALA B N 1
ATOM 1591 C CA . ALA B 1 42 ? 2.916 1.655 8.688 1 95.81 42 ALA B CA 1
ATOM 1592 C C . ALA B 1 42 ? 3.496 1.858 7.289 1 95.81 42 ALA B C 1
ATOM 1594 O O . ALA B 1 42 ? 3.617 0.905 6.516 1 95.81 42 ALA B O 1
ATOM 1595 N N . PHE B 1 43 ? 3.91 3.023 6.984 1 96.56 43 PHE B N 1
ATOM 1596 C CA . PHE B 1 43 ? 4.59 3.301 5.723 1 96.56 43 PHE B CA 1
ATOM 1597 C C . PHE B 1 43 ? 5.91 2.547 5.641 1 96.56 43 PHE B C 1
ATOM 1599 O O . PHE B 1 43 ? 6.246 1.979 4.602 1 96.56 43 PHE B O 1
ATOM 1606 N N . SER B 1 44 ? 6.617 2.59 6.691 1 95.62 44 SER B N 1
ATOM 1607 C CA . SER B 1 44 ? 7.906 1.909 6.73 1 95.62 44 SER B CA 1
ATOM 1608 C C . SER B 1 44 ? 7.746 0.407 6.523 1 95.62 44 SER B C 1
ATOM 1610 O O . SER B 1 44 ? 8.516 -0.209 5.785 1 95.62 44 SER B O 1
ATOM 1612 N N . ALA B 1 45 ? 6.75 -0.161 7.168 1 94.69 45 ALA B N 1
ATOM 1613 C CA . ALA B 1 45 ? 6.469 -1.586 7.008 1 94.69 45 ALA B CA 1
ATOM 1614 C C . ALA B 1 45 ? 6.117 -1.918 5.562 1 94.69 45 ALA B C 1
ATOM 1616 O O . ALA B 1 45 ? 6.602 -2.91 5.012 1 94.69 45 ALA B O 1
ATOM 1617 N N . LEU B 1 46 ? 5.316 -1.088 4.957 1 96.75 46 LEU B N 1
ATOM 1618 C CA . LEU B 1 46 ? 4.918 -1.297 3.57 1 96.75 46 LEU B CA 1
ATOM 1619 C C . LEU B 1 46 ? 6.121 -1.212 2.639 1 96.75 46 LEU B C 1
ATOM 1621 O O . LEU B 1 46 ? 6.238 -1.996 1.694 1 96.75 46 LEU B O 1
ATOM 1625 N N . ARG B 1 47 ? 7.027 -0.347 2.928 1 96.31 47 ARG B N 1
ATOM 1626 C CA . ARG B 1 47 ? 8.211 -0.123 2.105 1 96.31 47 ARG B CA 1
ATOM 1627 C C . ARG B 1 47 ? 9.109 -1.355 2.092 1 96.31 47 ARG B C 1
ATOM 1629 O O . ARG B 1 47 ? 9.781 -1.631 1.096 1 96.31 47 ARG B O 1
ATOM 1636 N N . THR B 1 48 ? 9.117 -2.039 3.107 1 94.81 48 THR B N 1
ATOM 1637 C CA . THR B 1 48 ? 10 -3.197 3.209 1 94.81 48 THR B CA 1
ATOM 1638 C C . THR B 1 48 ? 9.492 -4.336 2.326 1 94.81 48 THR B C 1
ATOM 1640 O O . THR B 1 48 ? 10.25 -5.246 1.985 1 94.81 48 THR B O 1
ATOM 1643 N N . LEU B 1 49 ? 8.258 -4.316 1.91 1 95.19 49 LEU B N 1
ATOM 1644 C CA . LEU B 1 49 ? 7.648 -5.414 1.162 1 95.19 49 LEU B CA 1
ATOM 1645 C C . LEU B 1 49 ? 7.77 -5.176 -0.34 1 95.19 49 LEU B C 1
ATOM 1647 O O . LEU B 1 49 ? 7.559 -6.094 -1.136 1 95.19 49 LEU B O 1
ATOM 1651 N N . ILE B 1 50 ? 8.062 -3.947 -0.739 1 95.12 50 ILE B N 1
ATOM 1652 C CA . ILE B 1 50 ? 8.102 -3.574 -2.148 1 95.12 50 ILE B CA 1
ATOM 1653 C C . ILE B 1 50 ? 9.531 -3.701 -2.676 1 95.12 50 ILE B C 1
ATOM 1655 O O . ILE B 1 50 ? 10.438 -3.014 -2.201 1 95.12 50 ILE B O 1
ATOM 1659 N N . PRO B 1 51 ? 9.688 -4.508 -3.666 1 93.12 51 PRO B N 1
ATOM 1660 C CA . PRO B 1 51 ? 11.023 -4.582 -4.25 1 93.12 51 PRO B CA 1
ATOM 1661 C C . PRO B 1 51 ? 11.422 -3.303 -4.98 1 93.12 51 PRO B C 1
ATOM 1663 O O . PRO B 1 51 ? 10.609 -2.725 -5.707 1 93.12 51 PRO B O 1
ATOM 1666 N N . THR B 1 52 ? 12.531 -2.889 -4.664 1 90.62 52 THR B N 1
ATOM 1667 C CA . THR B 1 52 ? 13.055 -1.701 -5.332 1 90.62 52 THR B CA 1
ATOM 1668 C C . THR B 1 52 ? 14.438 -1.97 -5.914 1 90.62 52 THR B C 1
ATOM 1670 O O . THR B 1 52 ? 15.133 -2.883 -5.473 1 90.62 52 THR B O 1
ATOM 1673 N N . GLU B 1 53 ? 14.812 -1.286 -6.996 1 84.25 53 GLU B N 1
ATOM 1674 C CA . GLU B 1 53 ? 16.141 -1.354 -7.613 1 84.25 53 GLU B CA 1
ATOM 1675 C C . GLU B 1 53 ? 16.75 0.037 -7.766 1 84.25 53 GLU B C 1
ATOM 1677 O O . GLU B 1 53 ? 16.25 0.858 -8.539 1 84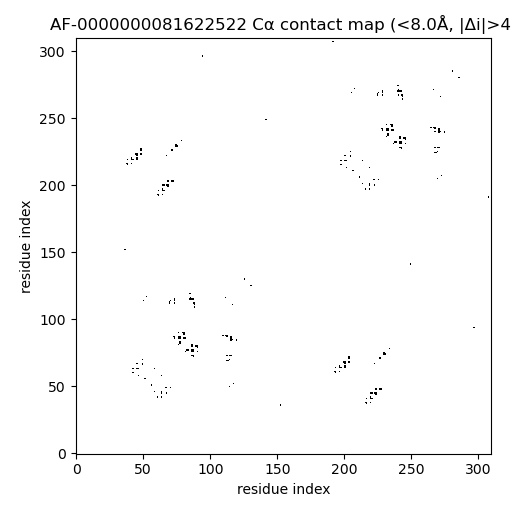.25 53 GLU B O 1
ATOM 1682 N N . PRO B 1 54 ? 17.828 0.365 -7.008 1 85.62 54 PRO B N 1
ATOM 1683 C CA . PRO B 1 54 ? 18.531 -0.492 -6.043 1 85.62 54 PRO B CA 1
ATOM 1684 C C . PRO B 1 54 ? 17.688 -0.777 -4.797 1 85.62 54 PRO B C 1
ATOM 1686 O O . PRO B 1 54 ? 16.734 -0.063 -4.52 1 85.62 54 PRO B O 1
ATOM 1689 N N . ALA B 1 55 ? 18.094 -1.827 -4.074 1 85.62 55 ALA B N 1
ATOM 1690 C CA . ALA B 1 55 ? 17.328 -2.328 -2.938 1 85.62 55 ALA B CA 1
ATOM 1691 C C . ALA B 1 55 ? 17.266 -1.29 -1.82 1 85.62 55 ALA B C 1
ATOM 1693 O O . ALA B 1 55 ? 16.328 -1.298 -1.01 1 85.62 55 ALA B O 1
ATOM 1694 N N . ASP B 1 56 ? 18.156 -0.306 -1.754 1 87.44 56 ASP B N 1
ATOM 1695 C CA . ASP B 1 56 ? 18.219 0.668 -0.669 1 87.44 56 ASP B CA 1
ATOM 1696 C C . ASP B 1 56 ? 17.594 2 -1.091 1 87.44 56 ASP B C 1
ATOM 1698 O O . ASP B 1 56 ? 17.766 3.012 -0.407 1 87.44 56 ASP B O 1
ATOM 1702 N N . ARG B 1 57 ? 16.891 1.952 -2.109 1 88.44 57 ARG B N 1
ATOM 1703 C CA . ARG B 1 57 ? 16.266 3.184 -2.594 1 88.44 57 ARG B CA 1
ATOM 1704 C C . ARG B 1 57 ? 15.234 3.709 -1.6 1 88.44 57 ARG B C 1
ATOM 1706 O O . ARG B 1 57 ? 14.375 2.959 -1.141 1 88.44 57 ARG B O 1
ATOM 1713 N N . LYS B 1 58 ? 15.367 4.953 -1.261 1 90.69 58 LYS B N 1
ATOM 1714 C CA . LYS B 1 58 ? 14.391 5.594 -0.387 1 90.69 58 LYS B CA 1
ATOM 1715 C C . LYS B 1 58 ? 13.156 6.039 -1.173 1 90.69 58 LYS B C 1
ATOM 1717 O O . LYS B 1 58 ? 13.281 6.602 -2.264 1 90.69 58 LYS B O 1
ATOM 1722 N N . LEU B 1 59 ? 11.969 5.742 -0.656 1 93.69 59 LEU B N 1
ATOM 1723 C CA . LEU B 1 59 ? 10.719 6.074 -1.319 1 93.69 59 LEU B CA 1
ATOM 1724 C C . LEU B 1 59 ? 9.953 7.133 -0.533 1 93.69 59 LEU B C 1
ATOM 1726 O O . LEU B 1 59 ? 9.922 7.094 0.699 1 93.69 59 LEU B O 1
ATOM 1730 N N . SER B 1 60 ? 9.414 8.117 -1.285 1 93.19 60 SER B N 1
ATOM 1731 C CA . SER B 1 60 ? 8.469 9.047 -0.665 1 93.19 60 SER B CA 1
ATOM 1732 C C . SER B 1 60 ? 7.145 8.359 -0.363 1 93.19 60 SER B C 1
ATOM 1734 O O . SER B 1 60 ? 6.918 7.219 -0.777 1 93.19 60 SER B O 1
ATOM 1736 N N . LYS B 1 61 ? 6.332 9.148 0.401 1 94.88 61 LYS B N 1
ATOM 1737 C CA . LYS B 1 61 ? 5.039 8.578 0.762 1 94.88 61 LYS B CA 1
ATOM 1738 C C . LYS B 1 61 ? 4.199 8.281 -0.48 1 94.88 61 LYS B C 1
ATOM 1740 O O . LYS B 1 61 ? 3.615 7.207 -0.603 1 94.88 61 LYS B O 1
ATOM 1745 N N . ILE B 1 62 ? 4.164 9.258 -1.341 1 93.94 62 ILE B N 1
ATOM 1746 C CA . ILE B 1 62 ? 3.365 9.094 -2.553 1 93.94 62 ILE B CA 1
ATOM 1747 C C . ILE B 1 62 ? 3.967 8 -3.426 1 93.94 62 ILE B C 1
ATOM 1749 O O . ILE B 1 62 ? 3.238 7.219 -4.043 1 93.94 62 ILE B O 1
ATOM 1753 N N . GLU B 1 63 ? 5.324 8 -3.492 1 94.62 63 GLU B N 1
ATOM 1754 C CA . GLU B 1 63 ? 6 6.953 -4.254 1 94.62 63 GLU B CA 1
ATOM 1755 C C . GLU B 1 63 ? 5.703 5.57 -3.68 1 94.62 63 GLU B C 1
ATOM 1757 O O . GLU B 1 63 ? 5.461 4.621 -4.43 1 94.62 63 GLU B O 1
ATOM 1762 N N . THR B 1 64 ? 5.695 5.457 -2.375 1 97.12 64 THR B N 1
ATOM 1763 C CA . THR B 1 64 ? 5.402 4.195 -1.705 1 97.12 64 THR B CA 1
ATOM 1764 C C . THR B 1 64 ? 4.004 3.701 -2.066 1 97.12 64 THR B C 1
ATOM 1766 O O . THR B 1 64 ? 3.822 2.525 -2.393 1 97.12 64 THR B O 1
ATOM 1769 N N . LEU B 1 65 ? 3.08 4.574 -2.09 1 97.44 65 LEU B N 1
ATOM 1770 C CA . LEU B 1 65 ? 1.694 4.23 -2.385 1 97.44 65 LEU B CA 1
ATOM 1771 C C . LEU B 1 65 ? 1.543 3.783 -3.836 1 97.44 65 LEU B C 1
ATOM 1773 O O . LEU B 1 65 ? 0.894 2.771 -4.113 1 97.44 65 LEU B O 1
ATOM 1777 N N . ARG B 1 66 ? 2.125 4.48 -4.711 1 95.38 66 ARG B N 1
ATOM 1778 C CA . ARG B 1 66 ? 2.031 4.188 -6.137 1 95.38 66 ARG B CA 1
ATOM 1779 C C . ARG B 1 66 ? 2.738 2.879 -6.477 1 95.38 66 ARG B C 1
ATOM 1781 O O . ARG B 1 66 ? 2.215 2.064 -7.238 1 95.38 66 ARG B O 1
ATOM 1788 N N . LEU B 1 67 ? 3.9 2.682 -5.883 1 96.12 67 LEU B N 1
ATOM 1789 C CA . LEU B 1 67 ? 4.645 1.45 -6.117 1 96.12 67 LEU B CA 1
ATOM 1790 C C . LEU B 1 67 ? 3.914 0.252 -5.52 1 96.12 67 LEU B C 1
ATOM 1792 O O . LEU B 1 67 ? 3.908 -0.833 -6.105 1 96.12 67 LEU B O 1
ATOM 1796 N N . ALA B 1 68 ? 3.344 0.527 -4.328 1 97.19 68 ALA B N 1
ATOM 1797 C CA . ALA B 1 68 ? 2.57 -0.545 -3.707 1 97.19 68 ALA B CA 1
ATOM 1798 C C . ALA B 1 68 ? 1.42 -0.985 -4.609 1 97.19 68 ALA B C 1
ATOM 1800 O O . ALA B 1 68 ? 1.183 -2.184 -4.781 1 97.19 68 ALA B O 1
ATOM 1801 N N . SER B 1 69 ? 0.725 -0.014 -5.172 1 95.75 69 SER B N 1
ATOM 1802 C CA . SER B 1 69 ? -0.365 -0.312 -6.094 1 95.75 69 SER B CA 1
ATOM 1803 C C . SER B 1 69 ? 0.133 -1.098 -7.305 1 95.75 69 SER B C 1
ATOM 1805 O O . SER B 1 69 ? -0.467 -2.104 -7.688 1 95.75 69 SER B O 1
ATOM 1807 N N . SER B 1 70 ? 1.229 -0.66 -7.828 1 94.88 70 SER B N 1
ATOM 1808 C CA . SER B 1 70 ? 1.812 -1.318 -8.992 1 94.88 70 SER B CA 1
ATOM 1809 C C . SER B 1 70 ? 2.277 -2.73 -8.656 1 94.88 70 SER B C 1
ATOM 1811 O O . SER B 1 70 ? 2.115 -3.652 -9.461 1 94.88 70 SER B O 1
ATOM 1813 N N . TYR B 1 71 ? 2.822 -2.871 -7.504 1 96.06 71 TYR B N 1
ATOM 1814 C CA . TYR B 1 71 ? 3.326 -4.172 -7.07 1 96.06 71 TYR B CA 1
ATOM 1815 C C . TYR B 1 71 ? 2.182 -5.152 -6.848 1 96.06 71 TYR B C 1
ATOM 1817 O O . TYR B 1 71 ? 2.27 -6.316 -7.242 1 96.06 71 TYR B O 1
ATOM 1825 N N . ILE B 1 72 ? 1.155 -4.691 -6.215 1 96.38 72 ILE B N 1
ATOM 1826 C CA . ILE B 1 72 ? -0.011 -5.539 -5.992 1 96.38 72 ILE B CA 1
ATOM 1827 C C . ILE B 1 72 ? -0.583 -5.988 -7.336 1 96.38 72 ILE B C 1
ATOM 1829 O O . ILE B 1 72 ? -0.914 -7.164 -7.516 1 96.38 72 ILE B O 1
ATOM 1833 N N . SER B 1 73 ? -0.666 -5.047 -8.305 1 94.19 73 SER B N 1
ATOM 1834 C CA . SER B 1 73 ? -1.145 -5.379 -9.641 1 94.19 73 SER B CA 1
ATOM 1835 C C . SER B 1 73 ? -0.24 -6.406 -10.312 1 94.19 73 SER B C 1
ATOM 1837 O O . SER B 1 73 ? -0.721 -7.316 -10.984 1 94.19 73 SER B O 1
ATOM 1839 N N . HIS B 1 74 ? 1.011 -6.27 -10.094 1 93 74 HIS B N 1
ATOM 1840 C CA . HIS B 1 74 ? 1.984 -7.195 -10.664 1 93 74 HIS B CA 1
ATOM 1841 C C . HIS B 1 74 ? 1.825 -8.594 -10.07 1 93 74 HIS B C 1
ATOM 1843 O O . HIS B 1 74 ? 1.802 -9.586 -10.797 1 93 74 HIS B O 1
ATOM 1849 N N . LEU B 1 75 ? 1.76 -8.633 -8.758 1 94 75 LEU B N 1
ATOM 1850 C CA . LEU B 1 75 ? 1.579 -9.922 -8.086 1 94 75 LEU B CA 1
ATOM 1851 C C . LEU B 1 75 ? 0.299 -10.602 -8.555 1 94 75 LEU B C 1
ATOM 1853 O O . LEU B 1 75 ? 0.273 -11.82 -8.742 1 94 75 LEU B O 1
ATOM 1857 N N . GLY B 1 76 ? -0.71 -9.781 -8.719 1 93.06 76 GLY B N 1
ATOM 1858 C CA . GLY B 1 76 ? -1.958 -10.312 -9.242 1 93.06 76 GLY B CA 1
ATOM 1859 C C . GLY B 1 76 ? -1.817 -10.906 -10.633 1 93.06 76 GLY B C 1
ATOM 1860 O O . GLY B 1 76 ? -2.355 -11.977 -10.914 1 93.06 76 GLY B O 1
ATOM 1861 N N . ALA B 1 77 ? -1.103 -10.211 -11.406 1 90.75 77 ALA B N 1
ATOM 1862 C CA . ALA B 1 77 ? -0.881 -10.695 -12.766 1 90.75 77 ALA B CA 1
ATOM 1863 C C . ALA B 1 77 ? -0.108 -12.008 -12.766 1 90.75 77 ALA B C 1
ATOM 1865 O O . ALA B 1 77 ? -0.431 -12.93 -13.516 1 90.75 77 ALA B O 1
ATOM 1866 N N . VAL B 1 78 ? 0.896 -12.094 -11.969 1 92.81 78 VAL B N 1
ATOM 1867 C CA . VAL B 1 78 ? 1.714 -13.297 -11.867 1 92.81 78 VAL B CA 1
ATOM 1868 C C . VAL B 1 78 ? 0.854 -14.469 -11.398 1 92.81 78 VAL B C 1
ATOM 1870 O O . VAL B 1 78 ? 1.027 -15.602 -11.867 1 92.81 78 VAL B O 1
ATOM 1873 N N . LEU B 1 79 ? -0.059 -14.203 -10.523 1 90.88 79 LEU B N 1
ATOM 1874 C CA . LEU B 1 79 ? -0.904 -15.25 -9.969 1 90.88 79 LEU B CA 1
ATOM 1875 C C . LEU B 1 79 ? -1.888 -15.766 -11.008 1 90.88 79 LEU B C 1
ATOM 1877 O O . LEU B 1 79 ? -2.225 -16.953 -11.016 1 90.88 79 LEU B O 1
ATOM 1881 N N . VAL B 1 80 ? -2.303 -14.914 -11.914 1 88.62 80 VAL B N 1
ATOM 1882 C CA . VAL B 1 80 ? -3.342 -15.266 -12.883 1 88.62 80 VAL B CA 1
ATOM 1883 C C . VAL B 1 80 ? -2.707 -15.922 -14.102 1 88.62 80 VAL B C 1
ATOM 1885 O O . VAL B 1 80 ? -3.184 -16.953 -14.578 1 88.62 80 VAL B O 1
ATOM 1888 N N . VAL B 1 81 ? -1.662 -15.32 -14.586 1 87.62 81 VAL B N 1
ATOM 1889 C CA . VAL B 1 81 ? -1.11 -15.758 -15.867 1 87.62 81 VAL B CA 1
ATOM 1890 C C . VAL B 1 81 ? 0.129 -16.625 -15.625 1 87.62 81 VAL B C 1
ATOM 1892 O O . VAL B 1 81 ? 0.53 -17.406 -16.484 1 87.62 81 VAL B O 1
ATOM 1895 N N . GLY B 1 82 ? 0.71 -16.578 -14.477 1 85.5 82 GLY B N 1
ATOM 1896 C CA . GLY B 1 82 ? 1.936 -17.297 -14.18 1 85.5 82 GLY B CA 1
ATOM 1897 C C . GLY B 1 82 ? 3.174 -16.422 -14.227 1 85.5 82 GLY B C 1
ATOM 1898 O O . GLY B 1 82 ? 3.119 -15.289 -14.703 1 85.5 82 GLY B O 1
ATOM 1899 N N . ALA B 1 83 ? 4.211 -17.078 -13.641 1 77 83 ALA B N 1
ATOM 1900 C CA . ALA B 1 83 ? 5.469 -16.328 -13.547 1 77 83 ALA B CA 1
ATOM 1901 C C . ALA B 1 83 ? 6.242 -16.391 -14.859 1 77 83 ALA B C 1
ATOM 1903 O O . ALA B 1 83 ? 7.246 -17.109 -14.961 1 77 83 ALA B O 1
ATOM 1904 N N . MET B 1 84 ? 5.582 -15.852 -15.93 1 78.69 84 MET B N 1
ATOM 1905 C CA . MET B 1 84 ? 6.23 -15.781 -17.234 1 78.69 84 MET B CA 1
ATOM 1906 C C . MET B 1 84 ? 6.789 -14.383 -17.5 1 78.69 84 MET B C 1
ATOM 1908 O O . MET B 1 84 ? 6.719 -13.516 -16.625 1 78.69 84 MET B O 1
ATOM 1912 N N . ASP B 1 85 ? 7.387 -14.344 -18.641 1 79.25 85 ASP B N 1
ATOM 1913 C CA . ASP B 1 85 ? 7.922 -13.031 -18.984 1 79.25 85 ASP B CA 1
ATOM 1914 C C . ASP B 1 85 ? 6.805 -12.008 -19.172 1 79.25 85 ASP B C 1
ATOM 1916 O O . ASP B 1 85 ? 5.871 -12.234 -19.938 1 79.25 85 ASP B O 1
ATOM 1920 N N . GLN B 1 86 ? 6.785 -11.016 -18.438 1 83.06 86 GLN B N 1
ATOM 1921 C CA . GLN B 1 86 ? 5.914 -9.852 -18.5 1 83.06 86 GLN B CA 1
ATOM 1922 C C . GLN B 1 86 ? 4.457 -10.234 -18.234 1 83.06 86 GLN B C 1
ATOM 1924 O O . GLN B 1 86 ? 3.586 -9.977 -19.078 1 83.06 86 GLN B O 1
ATOM 1929 N N . PRO B 1 87 ? 4.148 -10.758 -17.203 1 88.69 87 PRO B N 1
ATOM 1930 C CA . PRO B 1 87 ? 2.779 -11.18 -16.891 1 88.69 87 PRO B CA 1
ATOM 1931 C C . PRO B 1 87 ? 1.784 -10.016 -16.922 1 88.69 87 PRO B C 1
ATOM 1933 O O . PRO B 1 87 ? 0.625 -10.211 -17.297 1 88.69 87 PRO B O 1
ATOM 1936 N N . CYS B 1 88 ? 2.27 -8.836 -16.609 1 89.25 88 CYS B N 1
ATOM 1937 C CA . CYS B 1 88 ? 1.386 -7.68 -16.562 1 89.25 88 CYS B CA 1
ATOM 1938 C C . CYS B 1 88 ? 0.898 -7.312 -17.969 1 89.25 88 CYS B C 1
ATOM 1940 O O . CYS B 1 88 ? -0.273 -6.977 -18.141 1 89.25 88 CYS B O 1
ATOM 1942 N N . LEU B 1 89 ? 1.752 -7.383 -18.875 1 85.44 89 LEU B N 1
ATOM 1943 C CA . LEU B 1 89 ? 1.38 -7.098 -20.25 1 85.44 89 LEU B CA 1
ATOM 1944 C C . LEU B 1 89 ? 0.411 -8.148 -20.781 1 85.44 89 LEU B C 1
ATOM 1946 O O . LEU B 1 89 ? -0.539 -7.82 -21.5 1 85.44 89 LEU B O 1
ATOM 1950 N N . ARG B 1 90 ? 0.691 -9.383 -20.516 1 85.62 90 ARG B N 1
ATOM 1951 C CA . ARG B 1 90 ? -0.145 -10.477 -20.984 1 85.62 90 ARG B CA 1
ATOM 1952 C C . ARG B 1 90 ? -1.559 -10.375 -20.422 1 85.62 90 ARG B C 1
ATOM 1954 O O . ARG B 1 90 ? -2.533 -10.641 -21.125 1 85.62 90 ARG B O 1
ATOM 1961 N N . LEU B 1 91 ? -1.628 -10.07 -19.203 1 85.94 91 LEU B N 1
ATOM 1962 C CA . LEU B 1 91 ? -2.934 -9.906 -18.562 1 85.94 91 LEU B CA 1
ATOM 1963 C C . LEU B 1 91 ? -3.703 -8.75 -19.203 1 85.94 91 LEU B C 1
ATOM 1965 O O . LEU B 1 91 ? -4.914 -8.852 -19.422 1 85.94 91 LEU B O 1
ATOM 1969 N N . GLU B 1 92 ? -3.037 -7.668 -19.438 1 82.5 92 GLU B N 1
ATOM 1970 C CA . GLU B 1 92 ? -3.66 -6.512 -20.078 1 82.5 92 GLU B CA 1
ATOM 1971 C C . GLU B 1 92 ? -4.168 -6.859 -21.469 1 82.5 92 GLU B C 1
ATOM 1973 O O . GLU B 1 92 ? -5.234 -6.391 -21.891 1 82.5 92 GLU B O 1
ATOM 1978 N N . GLU B 1 93 ? -3.391 -7.578 -22.203 1 78 93 GLU B N 1
ATOM 1979 C CA . GLU B 1 93 ? -3.764 -7.988 -23.562 1 78 93 GLU B CA 1
ATOM 1980 C C . GLU B 1 93 ? -4.977 -8.914 -23.547 1 78 93 GLU B C 1
ATOM 1982 O O . GLU B 1 93 ? -5.852 -8.82 -24.406 1 78 93 GLU B O 1
ATOM 1987 N N . SER B 1 94 ? -4.969 -9.758 -22.641 1 77.44 94 SER B N 1
ATOM 1988 C CA . SER B 1 94 ? -6.086 -10.695 -22.516 1 77.44 94 SER B CA 1
ATOM 1989 C C . SER B 1 94 ? -7.375 -9.969 -22.156 1 77.44 94 SER B C 1
ATOM 1991 O O . SER B 1 94 ? -8.461 -10.352 -22.609 1 77.44 94 SER B O 1
ATOM 1993 N N . SER B 1 95 ? -7.238 -8.992 -21.344 1 70.19 95 SER B N 1
ATOM 1994 C CA . SER B 1 95 ? -8.406 -8.227 -20.938 1 70.19 95 SER B CA 1
ATOM 1995 C C . SER B 1 95 ? -8.93 -7.359 -22.078 1 70.19 95 SER B C 1
ATOM 1997 O O . SER B 1 95 ? -10.125 -7.066 -22.141 1 70.19 95 SER B O 1
ATOM 1999 N N . ARG B 1 96 ? -7.996 -6.809 -22.828 1 64.56 96 ARG B N 1
ATOM 2000 C CA . ARG B 1 96 ? -8.375 -6 -23.984 1 64.56 96 ARG B CA 1
ATOM 2001 C C . ARG B 1 96 ? -9.18 -6.82 -24.984 1 64.56 96 ARG B C 1
ATOM 2003 O O . ARG B 1 96 ? -10.102 -6.305 -25.625 1 64.56 96 ARG B O 1
ATOM 2010 N N . VAL B 1 97 ? -8.641 -7.969 -25.188 1 57.38 97 VAL B N 1
ATOM 2011 C CA . VAL B 1 97 ? -9.352 -8.844 -26.125 1 57.38 97 VAL B CA 1
ATOM 2012 C C . VAL B 1 97 ? -10.797 -9.016 -25.656 1 57.38 97 VAL B C 1
ATOM 2014 O O . VAL B 1 97 ? -11.719 -9.008 -26.469 1 57.38 97 VAL B O 1
ATOM 2017 N N . TYR B 1 98 ? -10.836 -9.102 -24.422 1 54.59 98 TYR B N 1
ATOM 2018 C CA . TYR B 1 98 ? -12.195 -9.242 -23.922 1 54.59 98 TYR B CA 1
ATOM 2019 C C . TYR B 1 98 ? -12.938 -7.914 -23.969 1 54.59 98 TYR B C 1
ATOM 2021 O O . TYR B 1 98 ? -14.172 -7.883 -24 1 54.59 98 TYR B O 1
ATOM 2029 N N . SER B 1 99 ? -12.07 -6.852 -23.859 1 57.28 99 SER B N 1
ATOM 2030 C CA . SER B 1 99 ? -12.703 -5.539 -23.922 1 57.28 99 SER B CA 1
ATOM 2031 C C . SER B 1 99 ? -12.773 -5.039 -25.359 1 57.28 99 SER B C 1
ATOM 2033 O O . SER B 1 99 ? -13.109 -3.877 -25.609 1 57.28 99 SER B O 1
ATOM 2035 N N . MET B 1 100 ? -12.234 -5.699 -26.312 1 49.72 100 MET B N 1
ATOM 2036 C CA . MET B 1 100 ? -12.219 -5.316 -27.734 1 49.72 100 MET B CA 1
ATOM 2037 C C . MET B 1 100 ? -13.484 -4.547 -28.094 1 49.72 100 MET B C 1
ATOM 2039 O O . MET B 1 100 ? -13.547 -3.924 -29.156 1 49.72 100 MET B O 1
ATOM 2043 N N . ASP B 1 101 ? -14.5 -4.883 -27.641 1 49.09 101 ASP B N 1
ATOM 2044 C CA . ASP B 1 101 ? -15.492 -4.02 -28.266 1 49.09 101 ASP B CA 1
ATOM 2045 C C . ASP B 1 101 ? -15.164 -2.545 -28.047 1 49.09 101 ASP B C 1
ATOM 2047 O O . ASP B 1 101 ? -15.82 -1.662 -28.594 1 49.09 101 ASP B O 1
ATOM 2051 N N . ASP B 1 102 ? -14.617 -2.113 -27.016 1 47.88 102 ASP B N 1
ATOM 2052 C CA . ASP B 1 102 ? -14.5 -0.664 -26.875 1 47.88 102 ASP B CA 1
ATOM 2053 C C . ASP B 1 102 ? -13.156 -0.17 -27.406 1 47.88 102 ASP B C 1
ATOM 2055 O O . ASP B 1 102 ? -12.109 -0.442 -26.828 1 47.88 102 ASP B O 1
ATOM 2059 N N . TRP B 1 103 ? -12.914 -0.092 -28.703 1 48.31 103 TRP B N 1
ATOM 2060 C CA . TRP B 1 103 ? -11.914 0.478 -29.609 1 48.31 103 TRP B CA 1
ATOM 2061 C C . TRP B 1 103 ? -11.141 1.593 -28.906 1 48.31 103 TRP B C 1
ATOM 2063 O O . TRP B 1 103 ? -10.047 1.963 -29.359 1 48.31 103 TRP B O 1
ATOM 2073 N N . ASN B 1 104 ? -11.797 2.482 -28.266 1 47.78 104 ASN B N 1
ATOM 2074 C CA . ASN B 1 104 ? -11.227 3.766 -27.859 1 47.78 104 ASN B CA 1
ATOM 2075 C C . ASN B 1 104 ? -10.094 3.586 -26.859 1 47.78 104 ASN B C 1
ATOM 2077 O O . ASN B 1 104 ? -9.422 4.551 -26.484 1 47.78 104 ASN B O 1
ATOM 2081 N N . ASP B 1 105 ? -10.023 2.527 -26.156 1 49.88 105 ASP B N 1
ATOM 2082 C CA . ASP B 1 105 ? -9.102 2.482 -25.031 1 49.88 105 ASP B CA 1
ATOM 2083 C C . ASP B 1 105 ? -7.711 2.018 -25.484 1 49.88 105 ASP B C 1
ATOM 2085 O O . ASP B 1 105 ? -6.84 1.766 -24.641 1 49.88 105 ASP B O 1
ATOM 2089 N N . MET B 1 106 ? -7.586 1.585 -26.672 1 47.12 106 MET B N 1
ATOM 2090 C CA . MET B 1 106 ? -6.312 1.13 -27.234 1 47.12 106 MET B CA 1
ATOM 2091 C C . MET B 1 106 ? -5.246 2.213 -27.109 1 47.12 106 MET B C 1
ATOM 2093 O O . MET B 1 106 ? -4.051 1.921 -27.156 1 47.12 106 MET B O 1
ATOM 2097 N N . GLN B 1 107 ? -5.676 3.383 -27.219 1 48.88 107 GLN B N 1
ATOM 2098 C CA . GLN B 1 107 ? -4.668 4.434 -27.312 1 48.88 107 GLN B CA 1
ATOM 2099 C C . GLN B 1 107 ? -3.875 4.562 -26.016 1 48.88 107 GLN B C 1
ATOM 2101 O O . GLN B 1 107 ? -3.008 5.43 -25.906 1 48.88 107 GLN B O 1
ATOM 2106 N N . THR B 1 108 ? -4.344 3.889 -25.047 1 55.22 108 THR B N 1
ATOM 2107 C CA . THR B 1 108 ? -3.604 4.23 -23.844 1 55.22 108 THR B CA 1
ATOM 2108 C C . THR B 1 108 ? -2.291 3.455 -23.766 1 55.22 108 THR B C 1
ATOM 2110 O O . THR B 1 108 ? -2.217 2.311 -24.219 1 55.22 108 THR B O 1
ATOM 2113 N N . ARG B 1 109 ? -1.225 4.137 -24.078 1 58.34 109 ARG B N 1
ATOM 2114 C CA . ARG B 1 109 ? 0.128 3.6 -23.984 1 58.34 109 ARG B CA 1
ATOM 2115 C C . ARG B 1 109 ? 0.237 2.605 -22.828 1 58.34 109 ARG B C 1
ATOM 2117 O O . ARG B 1 109 ? -0.267 2.859 -21.734 1 58.34 109 ARG B O 1
ATOM 2124 N N . PRO B 1 110 ? 0.51 1.396 -23.266 1 61.28 110 PRO B N 1
ATOM 2125 C CA . PRO B 1 110 ? 0.663 0.414 -22.188 1 61.28 110 PRO B CA 1
ATOM 2126 C C . PRO B 1 110 ? 1.626 0.878 -21.094 1 61.28 110 PRO B C 1
ATOM 2128 O O . PRO B 1 110 ? 2.619 1.548 -21.391 1 61.28 110 PRO B O 1
ATOM 2131 N N . GLN B 1 111 ? 1.169 0.931 -19.891 1 70.12 111 GLN B N 1
ATOM 2132 C CA . GLN B 1 111 ? 2.041 1.304 -18.781 1 70.12 111 GLN B CA 1
ATOM 2133 C C . GLN B 1 111 ? 3.059 0.205 -18.5 1 70.12 111 GLN B C 1
ATOM 2135 O O . GLN B 1 111 ? 2.697 -0.968 -18.375 1 70.12 111 GLN B O 1
ATOM 2140 N N . VAL B 1 112 ? 4.285 0.497 -18.734 1 83.81 112 VAL B N 1
ATOM 2141 C CA . VAL B 1 112 ? 5.383 -0.435 -18.484 1 83.81 112 VAL B CA 1
ATOM 2142 C C . VAL B 1 112 ? 5.434 -0.798 -17 1 83.81 112 VAL B C 1
ATOM 2144 O O . VAL B 1 112 ? 5.359 0.079 -16.141 1 83.81 112 VAL B O 1
ATOM 2147 N N . CYS B 1 113 ? 5.383 -2.043 -16.781 1 88.06 113 CYS B N 1
ATOM 2148 C CA . CYS B 1 113 ? 5.461 -2.496 -15.391 1 88.06 113 CYS B CA 1
ATOM 2149 C C . CYS B 1 113 ? 6.902 -2.52 -14.906 1 88.06 113 CYS B C 1
ATOM 2151 O O . CYS B 1 113 ? 7.746 -3.211 -15.477 1 88.06 113 CYS B O 1
ATOM 2153 N N . THR B 1 114 ? 7.172 -1.783 -13.875 1 87.88 114 THR B N 1
ATOM 2154 C CA . THR B 1 114 ? 8.508 -1.664 -13.312 1 87.88 114 THR B CA 1
ATOM 2155 C C . THR B 1 114 ? 8.984 -3.002 -12.75 1 87.88 114 THR B C 1
ATOM 2157 O O . THR B 1 114 ? 10.164 -3.33 -12.82 1 87.88 114 THR B O 1
ATOM 2160 N N . PHE B 1 115 ? 8.133 -3.766 -12.32 1 90.56 115 PHE B N 1
ATOM 2161 C CA . PHE B 1 115 ? 8.5 -5.031 -11.695 1 90.56 115 PHE B CA 1
ATOM 2162 C C . PHE B 1 115 ? 8.758 -6.102 -12.742 1 90.56 115 PHE B C 1
ATOM 2164 O O . PHE B 1 115 ? 9.617 -6.969 -12.562 1 90.56 115 PHE B O 1
ATOM 2171 N N . CYS B 1 116 ? 8 -6.055 -13.797 1 88.25 116 CYS B N 1
ATOM 2172 C CA . CYS B 1 116 ? 8.281 -6.938 -14.93 1 88.25 116 CYS B CA 1
ATOM 2173 C C . CYS B 1 116 ? 9.656 -6.652 -15.516 1 88.25 116 CYS B C 1
ATOM 2175 O O . CYS B 1 116 ? 10.375 -7.574 -15.898 1 88.25 116 CYS B O 1
ATOM 2177 N N . LEU B 1 117 ? 9.977 -5.441 -15.617 1 86.19 117 LEU B N 1
ATOM 2178 C CA . LEU B 1 117 ? 11.273 -5.039 -16.156 1 86.19 117 LEU B CA 1
ATOM 2179 C C . LEU B 1 117 ? 12.406 -5.516 -15.258 1 86.19 117 LEU B C 1
ATOM 2181 O O . LEU B 1 117 ? 13.445 -5.961 -15.75 1 86.19 117 LEU B O 1
ATOM 2185 N N . ALA B 1 118 ? 12.188 -5.402 -13.984 1 83.94 118 ALA B N 1
ATOM 2186 C CA . ALA B 1 118 ? 13.211 -5.809 -13.016 1 83.94 118 ALA B CA 1
ATOM 2187 C C . ALA B 1 118 ? 13.461 -7.309 -13.086 1 83.94 118 ALA B C 1
ATOM 2189 O O . ALA B 1 118 ? 14.609 -7.758 -12.953 1 83.94 118 ALA B O 1
ATOM 2190 N N . THR B 1 119 ? 12.391 -8.031 -13.281 1 81.31 119 THR B N 1
ATOM 2191 C CA . THR B 1 119 ? 12.516 -9.484 -13.359 1 81.31 119 THR B CA 1
ATOM 2192 C C . THR B 1 119 ? 13.242 -9.898 -14.633 1 81.31 119 THR B C 1
ATOM 2194 O O . THR B 1 119 ? 14.023 -10.852 -14.625 1 81.31 119 THR B O 1
ATOM 2197 N N . HIS B 1 120 ? 13.039 -9.18 -15.648 1 80.62 120 HIS B N 1
ATOM 2198 C CA . HIS B 1 120 ? 13.672 -9.453 -16.938 1 80.62 120 HIS B CA 1
ATOM 2199 C C . HIS B 1 120 ? 15.172 -9.18 -16.875 1 80.62 120 HIS B C 1
ATOM 2201 O O . HIS B 1 120 ? 15.969 -9.93 -17.438 1 80.62 120 HIS B O 1
ATOM 2207 N N . LYS B 1 121 ? 15.555 -8.227 -16.25 1 75.19 121 LYS B N 1
ATOM 2208 C CA . LYS B 1 121 ? 16.969 -7.867 -16.109 1 75.19 121 LYS B CA 1
ATOM 2209 C C . LYS B 1 121 ? 17.734 -8.93 -15.328 1 75.19 121 LYS B C 1
ATOM 2211 O O . LYS B 1 121 ? 18.875 -9.25 -15.664 1 75.19 121 LYS B O 1
ATOM 2216 N N . LYS B 1 122 ? 17.094 -9.445 -14.391 1 69.62 122 LYS B N 1
ATOM 2217 C CA . LYS B 1 122 ? 17.734 -10.453 -13.555 1 69.62 122 LYS B CA 1
ATOM 2218 C C . LYS B 1 122 ? 18 -11.734 -14.344 1 69.62 122 LYS B C 1
ATOM 2220 O O . LYS B 1 122 ? 19.047 -12.367 -14.18 1 69.62 122 LYS B O 1
ATOM 2225 N N . TYR B 1 123 ? 17.062 -12.078 -15.148 1 65.5 123 TYR B N 1
ATOM 2226 C CA . TYR B 1 123 ? 17.203 -13.297 -15.938 1 65.5 123 TYR B CA 1
ATOM 2227 C C . TYR B 1 123 ? 18.25 -13.117 -17.031 1 65.5 123 TYR B C 1
ATOM 2229 O O . TYR B 1 123 ? 18.938 -14.07 -17.406 1 65.5 123 TYR B O 1
ATOM 2237 N N . ASN B 1 124 ? 18.359 -11.984 -17.453 1 66.62 124 ASN B N 1
ATOM 2238 C CA . ASN B 1 124 ? 19.344 -11.734 -18.5 1 66.62 124 ASN B CA 1
ATOM 2239 C C . ASN B 1 124 ? 20.75 -11.625 -17.922 1 66.62 124 ASN B C 1
ATOM 2241 O O . ASN B 1 124 ? 21.734 -11.992 -18.578 1 66.62 124 ASN B O 1
ATOM 2245 N N . THR B 1 125 ? 20.875 -11.086 -16.781 1 63.16 125 THR B N 1
ATOM 2246 C CA . THR B 1 125 ? 22.188 -11.031 -16.141 1 63.16 125 THR B CA 1
ATOM 2247 C C . THR B 1 125 ? 22.609 -12.422 -15.664 1 63.16 125 THR B C 1
ATOM 2249 O O . THR B 1 125 ? 23.797 -12.758 -15.664 1 63.16 125 THR B O 1
ATOM 2252 N N . ASN B 1 126 ? 21.641 -13.234 -15.117 1 52.66 126 ASN B N 1
ATOM 2253 C CA . ASN B 1 126 ? 21.953 -14.586 -14.656 1 52.66 126 ASN B CA 1
ATOM 2254 C C . ASN B 1 126 ? 22.188 -15.539 -15.82 1 52.66 126 ASN B C 1
ATOM 2256 O O . ASN B 1 126 ? 22.688 -16.656 -15.633 1 52.66 126 ASN B O 1
ATOM 2260 N N . ASP B 1 127 ? 21.625 -15.469 -16.891 1 49.59 127 ASP B N 1
ATOM 2261 C CA . ASP B 1 127 ? 21.969 -16.344 -18 1 49.59 127 ASP B CA 1
ATOM 2262 C C . ASP B 1 127 ? 23.469 -16.281 -18.312 1 49.59 127 ASP B C 1
ATOM 2264 O O . ASP B 1 127 ? 24.016 -17.172 -18.969 1 49.59 127 ASP B O 1
ATOM 2268 N N . ASN B 1 128 ? 24.219 -15.266 -18.219 1 43.91 128 ASN B N 1
ATOM 2269 C CA . ASN B 1 128 ? 25.641 -15.547 -18.438 1 43.91 128 ASN B CA 1
ATOM 2270 C C . ASN B 1 128 ? 26.219 -16.375 -17.281 1 43.91 128 ASN B C 1
ATOM 2272 O O . ASN B 1 128 ? 27.328 -16.906 -17.391 1 43.91 128 ASN B O 1
ATOM 2276 N N . SER B 1 129 ? 26.094 -16.203 -16 1 41.81 129 SER B N 1
ATOM 2277 C CA . SER B 1 129 ? 26.562 -17.188 -15.023 1 41.81 129 SER B CA 1
ATOM 2278 C C . SER B 1 129 ? 25.672 -18.422 -15.008 1 41.81 129 SER B C 1
ATOM 2280 O O . SER B 1 129 ? 24.531 -18.375 -15.469 1 41.81 129 SER B O 1
ATOM 2282 N N . GLU B 1 130 ? 26.156 -19.781 -14.539 1 35.44 130 GLU B N 1
ATOM 2283 C CA . GLU B 1 130 ? 25.5 -21.078 -14.383 1 35.44 130 GLU B CA 1
ATOM 2284 C C . GLU B 1 130 ? 24.078 -20.906 -13.859 1 35.44 130 GLU B C 1
ATOM 2286 O O . GLU B 1 130 ? 23.828 -20.109 -12.969 1 35.44 130 GLU B O 1
ATOM 2291 N N . ILE B 1 131 ? 23.125 -21.266 -14.602 1 34.41 131 ILE B N 1
ATOM 2292 C CA . ILE B 1 131 ? 21.688 -21.344 -14.414 1 34.41 131 ILE B CA 1
ATOM 2293 C C . ILE B 1 131 ? 21.375 -21.984 -13.062 1 34.41 131 ILE B C 1
ATOM 2295 O O . ILE B 1 131 ? 21.281 -23.219 -12.961 1 34.41 131 ILE B O 1
ATOM 2299 N N . LEU B 1 132 ? 22.188 -22 -12.016 1 29.67 132 LEU B N 1
ATOM 2300 C CA . LEU B 1 132 ? 21.719 -22.703 -10.836 1 29.67 132 LEU B CA 1
ATOM 2301 C C . LEU B 1 132 ? 20.281 -22.328 -10.5 1 29.67 132 LEU B C 1
ATOM 2303 O O . LEU B 1 132 ? 19.891 -21.172 -10.648 1 29.67 132 LEU B O 1
ATOM 2307 N N . SER B 1 133 ? 19.391 -23.375 -10.406 1 29.95 133 SER B N 1
ATOM 2308 C CA . SER B 1 133 ? 18.016 -23.703 -10.047 1 29.95 133 SER B CA 1
ATOM 2309 C C . SER B 1 133 ? 17.547 -22.891 -8.852 1 29.95 133 SER B C 1
ATOM 231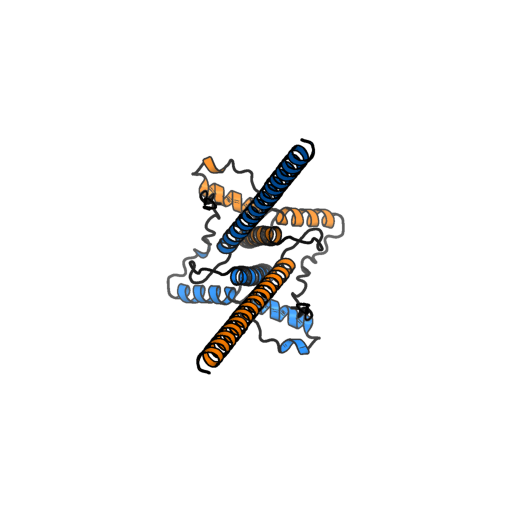1 O O . SER B 1 133 ? 16.516 -23.203 -8.234 1 29.95 133 SER B O 1
ATOM 2313 N N . ASP B 1 134 ? 18.516 -22.172 -8.219 1 27.27 134 ASP B N 1
ATOM 2314 C CA . ASP B 1 134 ? 18.125 -21.781 -6.875 1 27.27 134 ASP B CA 1
ATOM 2315 C C . ASP B 1 134 ? 17.016 -20.719 -6.91 1 27.27 134 ASP B C 1
ATOM 2317 O O . ASP B 1 134 ? 17.078 -19.719 -6.191 1 27.27 134 ASP B O 1
ATOM 2321 N N . TYR B 1 135 ? 16.375 -20.578 -7.984 1 28.66 135 TYR B N 1
ATOM 2322 C CA . TYR B 1 135 ? 15.258 -19.656 -7.77 1 28.66 135 TYR B CA 1
ATOM 2323 C C . TYR B 1 135 ? 14.547 -19.953 -6.457 1 28.66 135 TYR B C 1
ATOM 2325 O O . TYR B 1 135 ? 13.43 -19.5 -6.23 1 28.66 135 TYR B O 1
ATOM 2333 N N . GLN B 1 136 ? 14.992 -21.125 -5.844 1 28.84 136 GLN B N 1
ATOM 2334 C CA . GLN B 1 136 ? 14.266 -21.359 -4.594 1 28.84 136 GLN B CA 1
ATOM 2335 C C . GLN B 1 136 ? 14.32 -20.125 -3.701 1 28.84 136 GLN B C 1
ATOM 2337 O O . GLN B 1 136 ? 13.484 -19.953 -2.809 1 28.84 136 GLN B O 1
ATOM 2342 N N . SER B 1 137 ? 15.578 -19.578 -3.537 1 29.92 137 SER B N 1
ATOM 2343 C CA . SER B 1 137 ? 15.875 -18.719 -2.4 1 29.92 137 SER B CA 1
ATOM 2344 C C . SER B 1 137 ? 15.219 -17.344 -2.561 1 29.92 137 SER B C 1
ATOM 2346 O O . SER B 1 137 ? 15.812 -16.422 -3.125 1 29.92 137 SER B O 1
ATOM 2348 N N . HIS B 1 138 ? 14.234 -17.219 -3.322 1 28.06 138 HIS B N 1
ATOM 2349 C CA . HIS B 1 138 ? 13.664 -15.898 -3.084 1 28.06 138 HIS B CA 1
ATOM 2350 C C . HIS B 1 138 ? 13.852 -15.469 -1.63 1 28.06 138 HIS B C 1
ATOM 2352 O O . HIS B 1 138 ? 13.375 -16.156 -0.717 1 28.06 138 HIS B O 1
ATOM 2358 N N . ASN B 1 139 ? 15.008 -14.922 -1.353 1 27.77 139 ASN B N 1
ATOM 2359 C CA . ASN B 1 139 ? 15.266 -14.258 -0.083 1 27.77 139 ASN B CA 1
ATOM 2360 C C . ASN B 1 139 ? 14.023 -13.531 0.434 1 27.77 139 ASN B C 1
ATOM 2362 O O . ASN B 1 139 ? 13.766 -12.391 0.047 1 27.77 139 ASN B O 1
ATOM 2366 N N . MET B 1 140 ? 12.914 -14.102 0.337 1 27.53 140 MET B N 1
ATOM 2367 C CA . MET B 1 140 ? 11.922 -13.555 1.258 1 27.53 140 MET B CA 1
ATOM 2368 C C . MET B 1 140 ? 12.555 -13.242 2.611 1 27.53 140 MET B C 1
ATOM 2370 O O . MET B 1 140 ? 12.914 -14.156 3.359 1 27.53 140 MET B O 1
ATOM 2374 N N . THR B 1 141 ? 13.602 -12.352 2.652 1 27.95 141 THR B N 1
ATOM 2375 C CA . THR B 1 141 ? 13.961 -11.953 4.008 1 27.95 141 THR B CA 1
ATOM 2376 C C . THR B 1 141 ? 12.781 -12.156 4.961 1 27.95 141 THR B C 1
ATOM 2378 O O . THR B 1 141 ? 11.664 -11.742 4.668 1 27.95 141 THR B O 1
ATOM 2381 N N . PRO B 1 142 ? 12.789 -13.281 5.617 1 27.38 142 PRO B N 1
ATOM 2382 C CA . PRO B 1 142 ? 11.797 -13.391 6.688 1 27.38 142 PRO B CA 1
ATOM 2383 C C . PRO B 1 142 ? 11.422 -12.039 7.289 1 27.38 142 PRO B C 1
ATOM 2385 O O . PRO B 1 142 ? 12.289 -11.203 7.527 1 27.38 142 PRO B O 1
ATOM 2388 N N . TYR B 1 143 ? 10.422 -11.516 6.777 1 26.8 143 TYR B N 1
ATOM 2389 C CA . TYR B 1 143 ? 9.906 -10.328 7.445 1 26.8 143 TYR B CA 1
ATOM 2390 C C . TYR B 1 143 ? 10.086 -10.43 8.953 1 26.8 143 TYR B C 1
ATOM 2392 O O . TYR B 1 143 ? 9.32 -11.133 9.625 1 26.8 143 TYR B O 1
ATOM 2400 N N . ILE B 1 144 ? 11.328 -10.875 9.32 1 26.98 144 ILE B N 1
ATOM 2401 C CA . ILE B 1 144 ? 11.5 -10.734 10.766 1 26.98 144 ILE B CA 1
ATOM 2402 C C . ILE B 1 144 ? 10.914 -9.398 11.227 1 26.98 144 ILE B C 1
ATOM 2404 O O . ILE B 1 144 ? 11.328 -8.336 10.75 1 26.98 144 ILE B O 1
ATOM 2408 N N . PHE B 1 145 ? 9.625 -9.484 11.5 1 26.66 145 PHE B N 1
ATOM 2409 C CA . PHE B 1 145 ? 9.172 -8.383 12.336 1 26.66 145 PHE B CA 1
ATOM 2410 C C . PHE B 1 145 ? 10.281 -7.918 13.273 1 26.66 145 PHE B C 1
ATOM 2412 O O . PHE B 1 145 ? 10.641 -8.625 14.219 1 26.66 145 PHE B O 1
ATOM 2419 N N . VAL B 1 146 ? 11.391 -7.625 12.688 1 28.27 146 VAL B N 1
ATOM 2420 C CA . VAL B 1 146 ? 12.258 -7.02 13.688 1 28.27 146 VAL B CA 1
ATOM 2421 C C . VAL B 1 146 ? 11.5 -5.934 14.453 1 28.27 146 VAL B C 1
ATOM 2423 O O . VAL B 1 146 ? 10.891 -5.051 13.844 1 28.27 146 VAL B O 1
ATOM 2426 N N . PRO B 1 147 ? 11.062 -6.305 15.641 1 28.12 147 PRO B N 1
ATOM 2427 C CA . PRO B 1 147 ? 10.602 -5.184 16.469 1 28.12 147 PRO B CA 1
ATOM 2428 C C . PRO B 1 147 ? 11.484 -3.947 16.328 1 28.12 147 PRO B C 1
ATOM 2430 O O . PRO B 1 147 ? 12.703 -4.031 16.5 1 28.12 147 PRO B O 1
ATOM 2433 N N . GLY B 1 148 ? 11.328 -3.32 15.195 1 27.8 148 GLY B N 1
ATOM 2434 C CA . GLY B 1 148 ? 12.062 -2.066 15.172 1 27.8 148 GLY B CA 1
ATOM 2435 C C . GLY B 1 148 ? 12.234 -1.445 16.547 1 27.8 148 GLY B C 1
ATOM 2436 O O . GLY B 1 148 ? 11.422 -1.682 17.438 1 27.8 148 GLY B O 1
ATOM 2437 N N . ASN B 1 149 ? 13.477 -1.231 16.906 1 28.94 149 ASN B N 1
ATOM 2438 C CA . ASN B 1 149 ? 13.844 -0.4 18.047 1 28.94 149 ASN B CA 1
ATOM 2439 C C . ASN B 1 149 ? 12.852 0.747 18.25 1 28.94 149 ASN B C 1
ATOM 2441 O O . ASN B 1 149 ? 12.188 1.168 17.297 1 28.94 149 ASN B O 1
ATOM 2445 N N . SER B 1 150 ? 12.547 1.07 19.516 1 29.72 150 SER B N 1
ATOM 2446 C CA . SER B 1 150 ? 11.93 2.207 20.188 1 29.72 150 SER B CA 1
ATOM 2447 C C . SER B 1 150 ? 12.336 3.523 19.531 1 29.72 150 SER B C 1
ATOM 2449 O O . SER B 1 150 ? 13.469 3.973 19.672 1 29.72 150 SER B O 1
ATOM 2451 N N . ALA B 1 151 ? 12.125 3.74 18.344 1 33.69 151 ALA B N 1
ATOM 2452 C CA . ALA B 1 151 ? 12.289 5.16 18.047 1 33.69 151 ALA B CA 1
ATOM 2453 C C . ALA B 1 151 ? 11.555 6.023 19.062 1 33.69 151 ALA B C 1
ATOM 2455 O O . ALA B 1 151 ? 10.328 5.969 19.156 1 33.69 151 ALA B O 1
ATOM 2456 N N . LYS B 1 152 ? 12.141 6.434 20.078 1 33.06 152 LYS B N 1
ATOM 2457 C CA . LYS B 1 152 ? 11.75 7.605 20.859 1 33.06 152 LYS B CA 1
ATOM 2458 C C . LYS B 1 152 ? 11.281 8.734 19.938 1 33.06 152 LYS B C 1
ATOM 2460 O O . LYS B 1 152 ? 12.008 9.141 19.031 1 33.06 152 LYS B O 1
ATOM 2465 N N . CYS B 1 153 ? 9.953 8.773 19.625 1 34.47 153 CYS B N 1
ATOM 2466 C CA . CYS B 1 153 ? 9.43 10.086 19.281 1 34.47 153 CYS B CA 1
ATOM 2467 C C . CYS B 1 153 ? 10.18 11.188 20.016 1 34.47 153 CYS B C 1
ATOM 2469 O O . CYS B 1 153 ? 10.055 11.312 21.234 1 34.47 153 CYS B O 1
ATOM 2471 N N . ILE B 1 154 ? 11.484 11.305 19.875 1 28.98 154 ILE B N 1
ATOM 2472 C CA . ILE B 1 154 ? 12.086 12.445 20.562 1 28.98 154 ILE B CA 1
ATOM 2473 C C . ILE B 1 154 ? 11.242 13.695 20.312 1 28.98 154 ILE B C 1
ATOM 2475 O O . ILE B 1 154 ? 10.922 14.016 19.156 1 28.98 154 ILE B O 1
ATOM 2479 N N . ASP B 1 155 ? 10.844 14.43 21.469 1 23.56 155 ASP B N 1
ATOM 2480 C CA . ASP B 1 155 ? 10.594 15.867 21.609 1 23.56 155 ASP B CA 1
ATOM 2481 C C . ASP B 1 155 ? 11.727 16.688 21 1 23.56 155 ASP B C 1
ATOM 2483 O O . ASP B 1 155 ? 12.906 16.344 21.156 1 23.56 155 ASP B O 1
#

Organism: Polistes dominula (NCBI:txid743375)

Foldseek 3Di:
DVVVVVVVVVVVVVVVVVVVVVVVVVVVVVVVLVVVVVVVVVLVLLLQVQQDVVRPDDADSVRSVVSSVLVVLVVVQCVPVNPDQPSNVVVVVVVCVVVVVPVPVVPPPPDDRPVSVVVVVVVVVCVVPPPPPVVVPPCPVVVPVPVPPPPPPDD/DVVVVVVVVVVVVVVVVVVVVVVVVVVVVVVVVVVVVVVVVVLVLLLQVQQDVVRPDDADSVRSVVSSVLVVLVVVQCVPVNPDQPSNVVVVVVVCVVVVVPVPVVPPPPDDRPVSVVVVVVVVVCVVPPPPPVVVPPCPVPVPVPVPPPPPPDD

Solvent-accessible surface area (backbone atoms only — not comparable to full-atom values): 18288 Å² total; per-residue (Å²): 117,70,64,61,56,51,53,53,51,49,49,52,49,50,51,50,50,50,52,51,51,51,48,53,48,50,50,51,48,49,51,49,49,50,50,50,50,51,38,50,51,33,49,54,58,36,51,74,71,51,90,52,88,58,78,81,62,84,70,51,73,55,52,44,37,49,51,49,41,51,46,50,54,41,54,50,20,29,71,73,73,30,93,54,89,42,21,53,58,54,48,52,51,55,49,40,64,71,41,49,84,59,69,79,64,66,75,56,72,78,76,80,54,70,65,46,53,54,54,50,51,50,54,59,61,41,64,75,46,86,76,68,78,57,76,71,63,64,74,62,64,69,77,59,76,57,76,69,74,82,69,68,82,72,131,115,71,63,62,54,52,53,53,51,50,48,52,48,50,52,50,51,49,52,51,52,50,48,53,50,49,50,51,47,49,51,50,50,49,50,50,49,52,38,50,50,33,50,53,57,37,52,72,72,51,87,50,90,59,78,80,62,86,68,51,74,56,52,43,38,47,50,48,40,52,48,51,52,42,53,51,22,28,71,72,73,31,92,54,88,42,22,54,59,54,52,51,51,56,50,40,64,71,41,49,82,58,69,78,64,68,74,55,72,79,78,80,53,68,65,45,53,54,54,49,51,50,53,60,60,40,64,76,48,84,76,70,80,59,77,72,64,64,74,63,65,69,76,61,76,58,75,67,73,82,71,69,80,71,130

Radius of gyration: 28.21 Å; Cα contacts (8 Å, |Δi|>4): 139; chains: 2; bounding box: 51×94×79 Å

pLDDT: mean 73.24, std 23.77, range [23.56, 97.44]

Secondary structure (DSSP, 8-state):
-HHHHHHHHHHHHHHHHHHHHHHHHHHHHHHHHHHHHHHHHHHHHHHHHS--SSTT----HHHHHHHHHHHHHHHHHHHHH-S-S-HHHHHHHHHHHHHTT-GGGGGS-----HHHHHHHHHHHHHSSS---SGGG-------------------/-HHHHHHHHHHHHHHHHHHHHHHHHHHHHHHHHHHHHHHHHHHHHHHHHS--SSTT----HHHHHHHHHHHHHHHHHHHHH-S-S-HHHHHHHHHHHHHTT-GGGGGS-----HHHHHHHHHHHHHSSS---S-TT-------------------

Sequence (310 aa):
MNTRKKEESNKQRYQANARERDRTHRFTIQEKQSSLCSVNTAFSALRTLIPTEPADRKLSKIETLRLASSYISHLGAVLVVGAMDQPCLRLEESSRVYSMDDWNDMQTRPQVCTFCLATHKKYNTNDNSEILSDYQSHNMTPYIFVPGNSAKCIDMNTRKKEESNKQRYQANARERDRTHRFTIQEKQSSLCSVNTAFSALRTLIPTEPADRKLSKIETLRLASSYISHLGAVLVVGAMDQPCLRLEESSRVYSMDDWNDMQTRPQVCTFCLATHKKYNTNDNSEILSDYQSHNMTPYIFVPGNSAKCID

InterPro domains:
  IPR011598 Myc-type, basic helix-loop-helix (bHLH) domain [PF00010] (37-75)
  IPR011598 Myc-type, basic helix-loop-helix (bHLH) domain [PS50888] (23-75)
  IPR011598 Myc-type, basic helix-loop-helix (bHLH) domain [SM00353] (17-81)
  IPR036638 Helix-loop-helix DNA-binding domain superfamily [G3DSA:4.10.280.10] (7-84)
  IPR036638 Helix-loop-helix DNA-binding domain superfamily [SSF47459] (9-93)
  IPR050283 E-box Binding Transcriptional Regulators [PTHR23349] (3-127)